Protein AF-A0A956Q9J1-F1 (afdb_monomer_lite)

Radius of gyration: 20.7 Å; chains: 1; bounding box: 51×60×58 Å

Sequence (269 aa):
MQIHNHASVCPYGHKAPTQADDKPFDIEEIPCPVLKTGVREGRLQVDEYGNCKGLNDFLKDDIGAKYMLRKVAVLGANRTSADGVWDAITSDSFNLRALKGSNLDHNADSQILRNGFSQERLDKALSFSSDGERLTLKDLRKYQESLLEEEPGQRGEVFGSAEFSLVVEVFGRTDAEGNRFIMNKDFVRLFKDNRFPEDWNPRPGHLGFYQLGSAVAEFFADGSSDQDPGVTAALSTQEAKKGAAACPFMQGQTVDPAEAARHHADKLQ

Secondary structure (DSSP, 8-state):
----------SS-S---TTS-SSPP-GGG---HHHHHHHHTTSSEE-TT-EEE-HHHIIIIIS-B-HHHHHHHHHHHTT--GGGHHHHHH-SEEEGGGGTTSTT--TTS--SSBTB--HHHHHHHHHT-SSSSEEEHHHHHHHHHHHHHHS--HHHHHHHHHHHHHHHHHH-EE-TT--EEEEHHHHHIIIII----TT----TT-B-HHHHHHHHHHHHHTTTTS--THHHHHHHTTSS--S----GGGTT----HHHHHHHHHTT--

pLDDT: mean 76.96, std 23.5, range [25.97, 98.69]

Structure (mmCIF, N/CA/C/O backbone):
data_AF-A0A956Q9J1-F1
#
_entry.id   AF-A0A956Q9J1-F1
#
loop_
_atom_site.group_PDB
_atom_site.id
_atom_site.type_symbol
_atom_site.label_atom_id
_atom_site.label_alt_id
_atom_site.label_comp_id
_atom_site.label_asym_id
_atom_site.label_entity_id
_atom_site.label_seq_id
_atom_site.pdbx_PDB_ins_code
_atom_site.Cartn_x
_atom_site.Cartn_y
_atom_site.Cartn_z
_atom_site.occupancy
_atom_site.B_iso_or_equiv
_atom_site.auth_seq_id
_atom_site.auth_comp_id
_atom_site.auth_asym_id
_atom_site.auth_atom_id
_atom_site.pdbx_PDB_model_num
ATOM 1 N N . MET A 1 1 ? 29.608 -24.359 -29.795 1.00 39.16 1 MET A N 1
ATOM 2 C CA . MET A 1 1 ? 28.263 -23.807 -30.050 1.00 39.16 1 MET A CA 1
ATOM 3 C C . MET A 1 1 ? 28.104 -22.612 -29.121 1.00 39.16 1 MET A C 1
ATOM 5 O O . MET A 1 1 ? 27.890 -22.803 -27.934 1.00 39.16 1 MET A O 1
ATOM 9 N N . GLN A 1 2 ? 28.405 -21.409 -29.615 1.00 29.80 2 GLN A N 1
ATOM 10 C CA . GLN A 1 2 ? 28.293 -20.164 -28.847 1.00 29.80 2 GLN A CA 1
ATOM 11 C C . GLN A 1 2 ? 26.829 -19.726 -28.857 1.00 29.80 2 GLN A C 1
ATOM 13 O O . GLN A 1 2 ? 26.242 -19.567 -29.924 1.00 29.80 2 GLN A O 1
ATOM 18 N N . ILE A 1 3 ? 26.241 -19.577 -27.674 1.00 32.97 3 ILE A N 1
ATOM 19 C CA . ILE A 1 3 ? 24.901 -19.019 -27.509 1.00 32.97 3 ILE A CA 1
ATOM 20 C C . ILE A 1 3 ? 25.089 -17.504 -27.450 1.00 32.97 3 ILE A C 1
ATOM 22 O O . ILE A 1 3 ? 25.638 -16.977 -26.484 1.00 32.97 3 ILE A O 1
ATOM 26 N N . HIS A 1 4 ? 24.715 -16.808 -28.520 1.00 26.86 4 HIS A N 1
ATOM 27 C CA . HIS A 1 4 ? 24.680 -15.352 -28.528 1.00 26.86 4 HIS A CA 1
ATOM 28 C C . HIS A 1 4 ? 23.488 -14.885 -27.685 1.00 26.86 4 HIS A C 1
ATOM 30 O O . HIS A 1 4 ? 22.337 -15.057 -28.083 1.00 26.86 4 HIS A O 1
ATOM 36 N N . ASN A 1 5 ? 23.770 -14.295 -26.521 1.00 32.41 5 ASN A N 1
ATOM 37 C CA . ASN A 1 5 ? 22.791 -13.532 -25.753 1.00 32.41 5 ASN A CA 1
ATOM 38 C C . ASN A 1 5 ? 22.403 -12.287 -26.559 1.00 32.41 5 ASN A C 1
ATOM 40 O O . ASN A 1 5 ? 23.136 -11.299 -26.595 1.00 32.41 5 ASN A O 1
ATOM 44 N N . HIS A 1 6 ? 21.245 -12.333 -27.211 1.00 32.12 6 HIS A N 1
ATOM 45 C CA . HIS A 1 6 ? 20.578 -11.127 -27.677 1.00 32.12 6 HIS A CA 1
ATOM 46 C C . HIS A 1 6 ? 19.981 -10.422 -26.459 1.00 32.12 6 HIS A C 1
ATOM 48 O O . HIS A 1 6 ? 18.887 -10.756 -26.009 1.00 32.12 6 HIS A O 1
ATOM 54 N N . ALA A 1 7 ? 20.713 -9.447 -25.917 1.00 33.81 7 ALA A N 1
ATOM 55 C CA . ALA A 1 7 ? 20.138 -8.458 -25.021 1.00 33.81 7 ALA A CA 1
ATOM 56 C C . ALA A 1 7 ? 18.998 -7.752 -25.774 1.00 33.81 7 ALA A C 1
ATOM 58 O O . ALA A 1 7 ? 19.227 -7.035 -26.751 1.00 33.81 7 ALA A O 1
ATOM 59 N N . SER A 1 8 ? 17.760 -8.016 -25.363 1.00 33.50 8 SER A N 1
ATOM 60 C CA . SER A 1 8 ? 16.577 -7.325 -25.864 1.00 33.50 8 SER A CA 1
ATOM 61 C C . SER A 1 8 ? 16.619 -5.888 -25.354 1.00 33.50 8 SER A C 1
ATOM 63 O O . SER A 1 8 ? 16.193 -5.606 -24.238 1.00 33.50 8 SER A O 1
ATOM 65 N N . VAL A 1 9 ? 17.147 -4.978 -26.167 1.00 35.91 9 VAL A N 1
ATOM 66 C CA . VAL A 1 9 ? 17.112 -3.537 -25.904 1.00 35.91 9 VAL A CA 1
ATOM 67 C C . VAL A 1 9 ? 15.645 -3.097 -25.853 1.00 35.91 9 VAL A C 1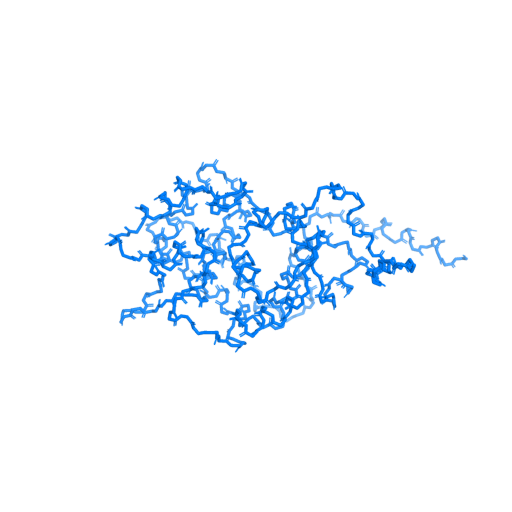
ATOM 69 O O . VAL A 1 9 ? 14.892 -3.339 -26.796 1.00 35.91 9 VAL A O 1
ATOM 72 N N . CYS A 1 10 ? 15.226 -2.487 -24.742 1.00 37.47 10 CYS A N 1
ATOM 73 C CA . CYS A 1 10 ? 13.906 -1.870 -24.627 1.00 37.47 10 CYS A CA 1
ATOM 74 C C . CYS A 1 10 ? 13.778 -0.784 -25.721 1.00 37.47 10 CYS A C 1
ATOM 76 O O . CYS A 1 10 ? 14.643 0.091 -25.787 1.00 37.47 10 CYS A O 1
ATOM 78 N N . PRO A 1 11 ? 12.769 -0.831 -26.611 1.00 33.91 11 PRO A N 1
ATOM 79 C CA . PRO A 1 11 ? 12.770 -0.057 -27.857 1.00 33.91 11 PRO A CA 1
ATOM 80 C C . PRO A 1 11 ? 12.412 1.431 -27.700 1.00 33.91 11 PRO A C 1
ATOM 82 O O . PRO A 1 11 ? 12.249 2.119 -28.705 1.00 33.91 11 PRO A O 1
ATOM 85 N N . TYR A 1 12 ? 12.312 1.956 -26.477 1.00 42.22 12 TYR A N 1
ATOM 86 C CA . TYR A 1 12 ? 11.884 3.334 -26.232 1.00 42.22 12 TYR A CA 1
ATOM 87 C C . TYR A 1 12 ? 13.000 4.141 -25.569 1.00 42.22 12 TYR A C 1
ATOM 89 O O . TYR A 1 12 ? 13.449 3.836 -24.468 1.00 42.22 12 TYR A O 1
ATOM 97 N N . GLY A 1 13 ? 13.469 5.157 -26.298 1.00 36.31 13 GLY A N 1
ATOM 98 C CA . GLY A 1 13 ? 14.700 5.927 -26.094 1.00 36.31 13 GLY A CA 1
ATOM 99 C C . GLY A 1 13 ? 14.764 6.839 -24.869 1.00 36.31 13 GLY A C 1
ATOM 100 O O . GLY A 1 13 ? 15.545 7.791 -24.868 1.00 36.31 13 GLY A O 1
ATOM 101 N N . HIS A 1 14 ? 14.032 6.543 -23.801 1.00 38.25 14 HIS A N 1
ATOM 102 C CA . HIS A 1 14 ? 14.480 6.979 -22.490 1.00 38.25 14 HIS A CA 1
ATOM 103 C C . HIS A 1 14 ? 15.558 6.000 -22.061 1.00 38.25 14 HIS A C 1
ATOM 105 O O . HIS A 1 14 ? 15.293 4.816 -21.869 1.00 38.25 14 HIS A O 1
ATOM 111 N N . LYS A 1 15 ? 16.798 6.486 -21.944 1.00 36.22 15 LYS A N 1
ATOM 112 C CA . LYS A 1 15 ? 17.829 5.772 -21.195 1.00 36.22 15 LYS A CA 1
ATOM 113 C C . LYS A 1 15 ? 17.182 5.337 -19.878 1.00 36.22 15 LYS A C 1
ATOM 115 O O . LYS A 1 15 ? 16.932 6.192 -19.028 1.00 36.22 15 LYS A O 1
ATOM 120 N N . ALA A 1 16 ? 16.898 4.034 -19.733 1.00 42.41 16 ALA A N 1
ATOM 121 C CA . ALA A 1 16 ? 16.728 3.417 -18.424 1.00 42.41 16 ALA A CA 1
ATOM 122 C C . ALA A 1 16 ? 17.833 4.017 -17.554 1.00 42.41 16 ALA A C 1
ATOM 124 O O . ALA A 1 16 ? 18.949 4.112 -18.086 1.00 42.41 16 ALA A O 1
ATOM 125 N N . PRO A 1 17 ? 17.522 4.530 -16.346 1.00 43.97 17 PRO A N 1
ATOM 126 C CA . PRO A 1 17 ? 18.450 5.327 -15.551 1.00 43.97 17 PRO A CA 1
ATOM 127 C C . PRO A 1 17 ? 19.842 4.731 -15.695 1.00 43.97 17 PRO A C 1
ATOM 129 O O . PRO A 1 17 ? 20.071 3.576 -15.335 1.00 43.97 17 PRO A O 1
ATOM 132 N N . THR A 1 18 ? 20.704 5.458 -16.413 1.00 42.41 18 THR A N 1
ATOM 133 C CA . THR A 1 18 ? 22.011 4.947 -16.808 1.00 42.41 18 THR A CA 1
ATOM 134 C C . THR A 1 18 ? 22.740 4.615 -15.525 1.00 42.41 18 THR A C 1
ATOM 136 O O . THR A 1 18 ? 23.020 5.530 -14.757 1.00 42.41 18 THR A O 1
ATOM 139 N N . GLN A 1 19 ? 22.993 3.321 -15.324 1.00 42.22 19 GLN A N 1
ATOM 140 C CA . GLN A 1 19 ? 23.599 2.735 -14.129 1.00 42.22 19 GLN A CA 1
ATOM 141 C C . GLN A 1 19 ? 22.738 2.830 -12.860 1.00 42.22 19 GLN A C 1
ATOM 143 O O . GLN A 1 19 ? 23.161 3.376 -11.847 1.00 42.22 19 GLN A O 1
ATOM 148 N N . ALA A 1 20 ? 21.549 2.223 -12.866 1.00 48.09 20 ALA A N 1
ATOM 149 C CA . ALA A 1 20 ? 21.135 1.533 -11.645 1.00 48.09 20 ALA A CA 1
ATOM 150 C C . ALA A 1 20 ? 22.158 0.409 -11.433 1.00 48.09 20 ALA A C 1
ATOM 152 O O . ALA A 1 20 ? 22.282 -0.414 -12.334 1.00 48.09 20 ALA A O 1
ATOM 153 N N . ASP A 1 21 ? 22.928 0.471 -10.341 1.00 54.44 21 ASP A N 1
ATOM 154 C CA . ASP A 1 21 ? 23.972 -0.466 -9.903 1.00 54.44 21 ASP A CA 1
ATOM 155 C C . ASP A 1 21 ? 24.001 -1.797 -10.675 1.00 54.44 21 ASP A C 1
ATOM 157 O O . ASP A 1 21 ? 22.979 -2.482 -10.734 1.00 54.44 21 ASP A O 1
ATOM 161 N N . ASP A 1 22 ? 25.174 -2.236 -11.158 1.00 64.19 22 ASP A N 1
ATOM 162 C CA . ASP A 1 22 ? 25.400 -3.566 -11.779 1.00 64.19 22 ASP A CA 1
ATOM 163 C C . ASP A 1 22 ? 24.948 -4.757 -10.890 1.00 64.19 22 ASP A C 1
ATOM 165 O O . ASP A 1 22 ? 25.065 -5.926 -11.260 1.00 64.19 22 ASP A O 1
ATOM 169 N N . LYS A 1 23 ? 24.437 -4.473 -9.689 1.00 79.69 23 LYS A N 1
ATOM 170 C CA . LYS A 1 23 ? 23.752 -5.399 -8.805 1.00 79.69 23 LYS A CA 1
ATOM 171 C C . LYS A 1 23 ? 22.405 -5.836 -9.420 1.00 79.69 23 LYS A C 1
ATOM 173 O O . LYS A 1 23 ? 21.566 -4.981 -9.727 1.00 79.69 23 LYS A O 1
ATOM 178 N N . PRO A 1 24 ? 22.133 -7.151 -9.484 1.00 85.94 24 PRO A N 1
ATOM 179 C CA . PRO A 1 24 ? 20.812 -7.678 -9.811 1.00 85.94 24 PRO A CA 1
ATOM 180 C C . PRO A 1 24 ? 19.703 -7.066 -8.946 1.00 85.94 24 PRO A C 1
ATOM 182 O O . PRO A 1 24 ? 19.918 -6.747 -7.773 1.00 85.94 24 PRO A O 1
ATOM 185 N N . PHE A 1 25 ? 18.520 -6.897 -9.532 1.00 88.69 25 PHE A N 1
ATOM 186 C CA . PHE A 1 25 ? 17.318 -6.456 -8.835 1.00 88.69 25 PHE A CA 1
ATOM 187 C C . PHE A 1 25 ? 16.989 -7.389 -7.673 1.00 88.69 25 PHE A C 1
ATOM 189 O O . PHE A 1 25 ? 16.895 -8.605 -7.841 1.00 88.69 25 PHE A O 1
ATOM 196 N N . ASP A 1 26 ? 16.800 -6.798 -6.499 1.00 90.94 26 ASP A N 1
ATOM 197 C CA . ASP A 1 26 ? 16.326 -7.499 -5.320 1.00 90.94 26 ASP A CA 1
ATOM 198 C C . ASP A 1 26 ? 14.867 -7.109 -5.092 1.00 90.94 26 ASP A C 1
ATOM 200 O O . ASP A 1 26 ? 14.542 -5.933 -4.931 1.00 90.94 26 ASP A O 1
ATOM 204 N N . ILE A 1 27 ? 13.979 -8.103 -5.076 1.00 91.25 27 ILE A N 1
ATOM 205 C CA . ILE A 1 27 ? 12.553 -7.889 -4.830 1.00 91.25 27 ILE A CA 1
ATOM 206 C C . ILE A 1 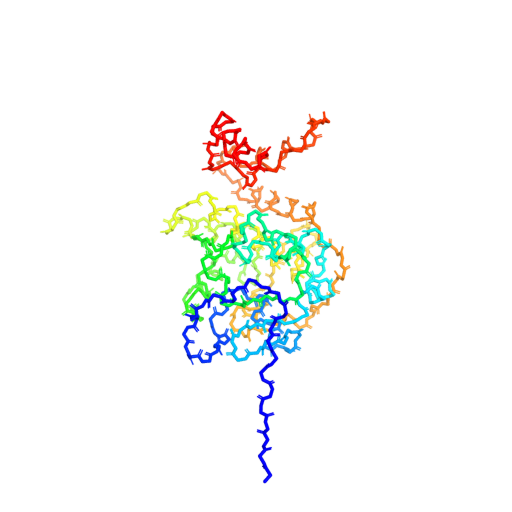27 ? 12.312 -7.176 -3.497 1.00 91.25 27 ILE A C 1
ATOM 208 O O . ILE A 1 27 ? 11.317 -6.463 -3.356 1.00 91.25 27 ILE A O 1
ATOM 212 N N . GLU A 1 28 ? 13.230 -7.311 -2.533 1.00 92.12 28 GLU A N 1
ATOM 213 C CA . GLU A 1 28 ? 13.123 -6.632 -1.251 1.00 92.12 28 GLU A CA 1
ATOM 214 C C . GLU A 1 28 ? 13.177 -5.105 -1.357 1.00 92.12 28 GLU A C 1
ATOM 216 O O . GLU A 1 28 ? 12.633 -4.433 -0.479 1.00 92.12 28 GLU A O 1
ATOM 221 N N . GLU A 1 29 ? 13.704 -4.572 -2.465 1.00 89.25 29 GLU A N 1
ATOM 222 C CA . GLU A 1 29 ? 13.772 -3.141 -2.780 1.00 89.25 29 GLU A CA 1
ATOM 223 C C . GLU A 1 29 ? 12.404 -2.534 -3.156 1.00 89.25 29 GLU A C 1
ATOM 225 O O . GLU A 1 29 ? 12.303 -1.312 -3.243 1.00 89.25 29 GLU A O 1
ATOM 230 N N . ILE A 1 30 ? 11.345 -3.333 -3.373 1.00 92.00 30 ILE A N 1
ATOM 231 C CA . ILE A 1 30 ? 10.004 -2.824 -3.719 1.00 92.00 30 ILE A CA 1
ATOM 232 C C . ILE A 1 30 ? 9.296 -2.276 -2.462 1.00 92.00 30 ILE A C 1
ATOM 234 O O . ILE A 1 30 ? 8.914 -3.074 -1.599 1.00 92.00 30 ILE A O 1
ATOM 238 N N . PRO A 1 31 ? 9.023 -0.956 -2.367 1.00 92.44 31 PRO A N 1
ATOM 239 C CA . PRO A 1 31 ? 8.377 -0.371 -1.189 1.00 92.44 31 PRO A CA 1
ATOM 240 C C . PRO A 1 31 ? 6.851 -0.561 -1.181 1.00 92.44 31 PRO A C 1
ATOM 242 O O . PRO A 1 31 ? 6.227 -0.547 -0.125 1.00 92.44 31 PRO A O 1
ATOM 245 N N . CYS A 1 32 ? 6.232 -0.766 -2.350 1.00 94.31 32 CYS A N 1
ATOM 246 C CA . CYS A 1 32 ? 4.788 -0.953 -2.469 1.00 94.31 32 CYS A CA 1
ATOM 247 C C . CYS A 1 32 ? 4.398 -2.419 -2.181 1.00 94.31 32 CYS A C 1
ATOM 249 O O . CYS A 1 32 ? 4.766 -3.302 -2.967 1.00 94.31 32 CYS A O 1
ATOM 251 N N . PRO A 1 33 ? 3.602 -2.709 -1.131 1.00 96.56 33 PRO A N 1
ATOM 252 C CA . PRO A 1 33 ? 3.243 -4.083 -0.762 1.00 96.56 33 PRO A CA 1
ATOM 253 C C . PRO A 1 33 ? 2.442 -4.795 -1.860 1.00 96.56 33 PRO A C 1
ATOM 255 O O . PRO A 1 33 ? 2.616 -5.994 -2.073 1.00 96.56 33 PRO A O 1
ATOM 258 N N . VAL A 1 34 ? 1.608 -4.062 -2.605 1.00 95.69 34 VAL A N 1
ATOM 259 C CA . VAL A 1 34 ? 0.783 -4.615 -3.692 1.00 95.69 34 VAL A CA 1
ATOM 260 C C . VAL A 1 34 ? 1.646 -5.064 -4.867 1.00 95.69 34 VAL A C 1
ATOM 262 O O . VAL A 1 34 ? 1.480 -6.176 -5.363 1.00 95.69 34 VAL A O 1
ATOM 265 N N . LEU A 1 35 ? 2.600 -4.229 -5.290 1.00 94.75 35 LEU A N 1
ATOM 266 C CA . LEU A 1 35 ? 3.522 -4.584 -6.369 1.00 94.75 35 LEU A CA 1
ATOM 267 C C . LEU A 1 35 ? 4.461 -5.713 -5.935 1.00 94.75 35 LEU A C 1
ATOM 269 O O . LEU A 1 35 ? 4.633 -6.667 -6.688 1.00 94.75 35 LEU A O 1
ATOM 273 N N . LYS A 1 36 ? 4.999 -5.667 -4.705 1.00 95.88 36 LYS A N 1
ATOM 274 C CA . LYS A 1 36 ? 5.839 -6.747 -4.159 1.00 95.88 36 LYS A CA 1
ATOM 275 C C . LYS A 1 36 ? 5.084 -8.081 -4.140 1.00 95.88 36 LYS A C 1
ATOM 277 O O . LYS A 1 36 ? 5.626 -9.094 -4.577 1.00 95.88 36 LYS A O 1
ATOM 282 N N . THR A 1 37 ? 3.820 -8.068 -3.716 1.00 97.00 37 THR A N 1
ATOM 283 C CA . THR A 1 37 ? 2.933 -9.242 -3.734 1.00 97.00 37 THR A CA 1
ATOM 284 C C . THR A 1 37 ? 2.675 -9.741 -5.157 1.00 97.00 37 THR A C 1
ATOM 286 O O . THR A 1 37 ? 2.822 -10.931 -5.424 1.00 97.00 37 THR A O 1
ATOM 289 N N . GLY A 1 38 ? 2.369 -8.841 -6.099 1.00 95.62 38 GLY A N 1
ATOM 290 C CA . GLY A 1 38 ? 2.171 -9.197 -7.506 1.00 95.62 38 GLY A CA 1
ATOM 291 C C . GLY A 1 38 ? 3.388 -9.894 -8.119 1.00 95.62 38 GLY A C 1
ATOM 292 O O . GLY A 1 38 ? 3.227 -10.872 -8.847 1.00 95.62 38 GLY A O 1
ATOM 293 N N . VAL A 1 39 ? 4.603 -9.452 -7.780 1.00 95.19 39 VAL A N 1
ATOM 294 C CA . VAL A 1 39 ? 5.845 -10.112 -8.216 1.00 95.19 39 VAL A CA 1
ATOM 295 C C . VAL A 1 39 ? 6.027 -11.467 -7.526 1.00 95.19 39 VAL A C 1
ATOM 297 O O . VAL A 1 39 ? 6.267 -12.463 -8.207 1.00 95.19 39 VAL A O 1
ATOM 300 N N . ARG A 1 40 ? 5.874 -11.547 -6.194 1.00 95.75 40 ARG A N 1
ATOM 301 C CA . ARG A 1 40 ? 6.046 -12.807 -5.441 1.00 95.75 40 ARG A CA 1
ATOM 302 C C . ARG A 1 40 ? 5.063 -13.900 -5.843 1.00 95.75 40 ARG A C 1
ATOM 304 O O . ARG A 1 40 ? 5.427 -15.072 -5.836 1.00 95.75 40 ARG A O 1
ATOM 311 N N . GLU A 1 41 ? 3.840 -13.529 -6.200 1.00 95.06 41 GLU A N 1
ATOM 312 C CA . GLU A 1 41 ? 2.822 -14.466 -6.677 1.00 95.06 41 GLU A CA 1
ATOM 313 C C . GLU A 1 41 ? 2.880 -14.719 -8.192 1.00 95.06 41 GLU A C 1
ATOM 315 O O . GLU A 1 41 ? 2.023 -15.415 -8.733 1.00 95.06 41 GLU A O 1
ATOM 320 N N . GLY A 1 42 ? 3.876 -14.172 -8.899 1.00 93.62 42 GLY A N 1
ATOM 321 C CA . GLY A 1 42 ? 4.070 -14.404 -10.333 1.00 93.62 42 GLY A CA 1
ATOM 322 C C . GLY A 1 42 ? 3.034 -13.731 -11.239 1.00 93.62 42 GLY A C 1
ATOM 323 O O . GLY A 1 42 ? 2.951 -14.071 -12.418 1.00 93.62 42 GLY A O 1
ATOM 324 N N . ARG A 1 43 ? 2.257 -12.773 -10.715 1.00 92.88 43 ARG A N 1
ATOM 325 C CA . ARG A 1 43 ? 1.314 -11.954 -11.501 1.00 92.88 43 ARG A CA 1
ATOM 326 C C . ARG A 1 43 ? 2.019 -10.835 -12.265 1.00 92.88 43 ARG A C 1
ATOM 328 O O . ARG A 1 43 ? 1.546 -10.405 -13.310 1.00 92.88 43 ARG A O 1
ATOM 335 N N . LEU A 1 44 ? 3.163 -10.388 -11.753 1.00 92.69 44 LEU A N 1
ATOM 336 C CA . LEU A 1 44 ? 4.053 -9.425 -12.391 1.00 92.69 44 LEU A CA 1
ATOM 337 C C . LEU A 1 44 ? 5.385 -10.098 -12.723 1.00 92.69 44 LEU A C 1
ATOM 339 O O . LEU A 1 44 ? 6.036 -10.670 -11.850 1.00 92.69 44 LEU A O 1
ATOM 343 N N . GLN A 1 45 ? 5.804 -10.005 -13.984 1.00 90.81 45 GLN A N 1
ATOM 344 C CA . GLN A 1 45 ? 7.093 -10.526 -14.434 1.00 90.81 45 GLN A CA 1
ATOM 345 C C . GLN A 1 45 ? 8.133 -9.416 -14.418 1.00 90.81 45 GLN A C 1
ATOM 347 O O . GLN A 1 45 ? 7.920 -8.370 -15.033 1.00 90.81 45 GLN A O 1
ATOM 352 N N . VAL A 1 46 ? 9.257 -9.666 -13.751 1.00 91.44 46 VAL A N 1
ATOM 353 C CA . VAL A 1 46 ? 10.341 -8.698 -13.569 1.00 91.44 46 VAL A CA 1
ATOM 354 C C . VAL A 1 46 ? 11.647 -9.306 -14.060 1.00 91.44 46 VAL A C 1
ATOM 356 O O . VAL A 1 46 ? 11.933 -10.466 -13.767 1.00 91.44 46 VAL A O 1
ATOM 359 N N . ASP A 1 47 ? 12.418 -8.541 -14.828 1.00 90.19 47 ASP A N 1
ATOM 360 C CA . ASP A 1 47 ? 13.757 -8.951 -15.255 1.00 90.19 47 ASP A CA 1
ATOM 361 C C . ASP A 1 47 ? 14.832 -8.676 -14.185 1.00 90.19 47 ASP A C 1
ATOM 363 O O . ASP A 1 47 ? 14.572 -8.103 -13.126 1.00 90.19 47 ASP A O 1
ATOM 367 N N . GLU A 1 48 ? 16.073 -9.078 -14.462 1.00 89.94 48 GLU A N 1
ATOM 368 C CA . GLU A 1 48 ? 17.211 -8.904 -13.547 1.00 89.94 48 GLU A CA 1
ATOM 369 C C . GLU A 1 48 ? 17.565 -7.436 -13.246 1.00 89.94 48 GLU A C 1
ATOM 371 O O . GLU A 1 48 ? 18.317 -7.169 -12.311 1.00 89.94 48 GLU A O 1
ATOM 376 N N . TYR A 1 49 ? 17.007 -6.482 -13.996 1.00 87.06 49 TYR A N 1
ATOM 377 C CA . TYR A 1 49 ? 17.221 -5.045 -13.825 1.00 87.06 49 TYR A CA 1
ATOM 378 C C . TYR A 1 49 ? 16.029 -4.344 -13.159 1.00 87.06 49 TYR A C 1
ATOM 380 O O . TYR A 1 49 ? 16.053 -3.124 -12.972 1.00 87.06 49 TYR A O 1
ATOM 388 N N . GLY A 1 50 ? 14.983 -5.092 -12.795 1.00 86.88 50 GLY A N 1
ATOM 389 C CA . GLY A 1 50 ? 13.789 -4.560 -12.148 1.00 86.88 50 GLY A CA 1
ATOM 390 C C . GLY A 1 50 ? 12.725 -4.058 -13.123 1.00 86.88 50 GLY A C 1
ATOM 391 O O . GLY A 1 50 ? 11.748 -3.454 -12.677 1.00 86.88 50 GLY A O 1
ATOM 392 N N . ASN A 1 51 ? 12.872 -4.276 -14.435 1.00 87.31 51 ASN A N 1
ATOM 393 C CA . ASN A 1 51 ? 11.840 -3.896 -15.396 1.00 87.31 51 ASN A CA 1
ATOM 394 C C . ASN A 1 51 ? 10.688 -4.894 -15.328 1.00 87.31 51 ASN A C 1
ATOM 396 O O . ASN A 1 51 ? 10.837 -6.077 -15.631 1.00 87.31 51 ASN A O 1
ATOM 400 N N . CYS A 1 52 ? 9.523 -4.390 -14.949 1.00 87.31 52 CYS A N 1
ATOM 401 C CA . CYS A 1 52 ? 8.285 -5.134 -14.869 1.00 87.31 52 CYS A CA 1
ATOM 402 C C . CYS A 1 52 ? 7.512 -5.031 -16.187 1.00 87.31 52 CYS A C 1
ATOM 404 O O . CYS A 1 52 ? 7.352 -3.926 -16.705 1.00 87.31 52 CYS A O 1
ATOM 406 N N . LYS A 1 53 ? 6.981 -6.148 -16.695 1.00 85.44 53 LYS A N 1
ATOM 407 C CA . LYS A 1 53 ? 6.013 -6.197 -17.811 1.00 85.44 53 LYS A CA 1
ATOM 408 C C . LYS A 1 53 ? 4.623 -6.587 -17.307 1.00 85.44 53 LYS A C 1
ATOM 410 O O . LYS A 1 53 ? 4.511 -7.212 -16.254 1.00 85.44 53 LYS A O 1
ATOM 415 N N . GLY A 1 54 ? 3.574 -6.231 -18.053 1.00 83.69 54 GLY A N 1
ATOM 416 C CA . GLY A 1 54 ? 2.191 -6.599 -17.721 1.00 83.69 54 GLY A CA 1
ATOM 417 C C . GLY A 1 54 ? 1.583 -5.794 -16.568 1.00 83.69 54 GLY A C 1
ATOM 418 O O . GLY A 1 54 ? 0.558 -6.184 -16.013 1.00 83.69 54 GLY A O 1
ATOM 419 N N . LEU A 1 55 ? 2.182 -4.653 -16.202 1.00 85.88 55 LEU A N 1
ATOM 420 C CA . LEU A 1 55 ? 1.685 -3.808 -15.112 1.00 85.88 55 LEU A CA 1
ATOM 421 C C . LEU A 1 55 ? 0.271 -3.281 -15.398 1.00 85.88 55 LEU A C 1
ATOM 423 O O . LEU A 1 55 ? -0.559 -3.226 -14.493 1.00 85.88 55 LEU A O 1
ATOM 427 N N . ASN A 1 56 ? -0.023 -2.892 -16.644 1.00 85.00 56 ASN A N 1
ATOM 428 C CA . ASN A 1 56 ? -1.350 -2.384 -16.997 1.00 85.00 56 ASN A CA 1
ATOM 429 C C . ASN A 1 56 ? -2.444 -3.440 -16.823 1.00 85.00 56 ASN A C 1
ATOM 431 O O . ASN A 1 56 ? -3.563 -3.074 -16.442 1.00 85.00 56 ASN A O 1
ATOM 435 N N . ASP A 1 57 ? -2.129 -4.698 -17.129 1.00 89.62 57 ASP A N 1
ATOM 436 C CA . ASP A 1 57 ? -3.049 -5.825 -17.008 1.00 89.62 57 ASP A CA 1
ATOM 437 C C . ASP A 1 57 ? -3.207 -6.215 -15.544 1.00 89.62 57 ASP A C 1
ATOM 439 O O . ASP A 1 57 ? -4.333 -6.236 -15.063 1.00 89.62 57 ASP A O 1
ATOM 443 N N . PHE A 1 58 ? -2.114 -6.332 -14.787 1.00 92.25 58 PHE A N 1
ATOM 444 C CA . PHE A 1 58 ? -2.171 -6.553 -13.340 1.00 92.25 58 PHE A CA 1
ATOM 445 C C . PHE A 1 58 ? -3.006 -5.488 -12.616 1.00 92.25 58 PHE A C 1
ATOM 447 O O . PHE A 1 58 ? -3.942 -5.789 -11.876 1.00 92.25 58 PHE A O 1
ATOM 454 N N . LEU A 1 59 ? -2.737 -4.202 -12.866 1.00 91.62 59 LEU A N 1
ATOM 455 C CA . LEU A 1 59 ? -3.507 -3.134 -12.231 1.00 91.62 59 LEU A CA 1
ATOM 456 C C . LEU A 1 59 ? -4.989 -3.184 -12.628 1.00 91.62 59 LEU A C 1
ATOM 458 O O . LEU A 1 59 ? -5.839 -2.803 -11.832 1.00 91.62 59 LEU A O 1
ATOM 462 N N . LYS A 1 60 ? -5.320 -3.626 -13.844 1.00 92.31 60 LYS A N 1
ATOM 463 C CA . LYS A 1 60 ? -6.701 -3.682 -14.343 1.00 92.31 60 LYS A CA 1
ATOM 464 C C . LYS A 1 60 ? -7.457 -4.897 -13.834 1.00 92.31 60 LYS A C 1
ATOM 466 O O . LYS A 1 60 ? -8.581 -4.740 -13.360 1.00 92.31 60 LYS A O 1
ATOM 471 N N . ASP A 1 61 ? -6.870 -6.070 -14.005 1.00 93.94 61 ASP A N 1
ATOM 472 C CA . ASP A 1 61 ? -7.530 -7.356 -13.854 1.00 93.94 61 ASP A CA 1
ATOM 473 C C . ASP A 1 61 ? -7.420 -7.858 -12.416 1.00 93.94 61 ASP A C 1
ATOM 475 O O . ASP A 1 61 ? -8.403 -8.381 -11.903 1.00 93.94 61 ASP A O 1
ATOM 479 N N . ASP A 1 62 ? -6.302 -7.599 -11.729 1.00 93.19 62 ASP A N 1
ATOM 480 C CA . ASP A 1 62 ? -6.112 -7.979 -10.328 1.00 93.19 62 ASP A CA 1
ATOM 481 C C . ASP A 1 62 ? -6.578 -6.871 -9.377 1.00 93.19 62 ASP A C 1
ATOM 483 O O . ASP A 1 62 ? -7.453 -7.074 -8.536 1.00 93.19 62 ASP A O 1
ATOM 487 N N . ILE A 1 63 ? -6.038 -5.660 -9.540 1.00 94.31 63 ILE A N 1
ATOM 488 C CA . ILE A 1 63 ? -6.305 -4.544 -8.614 1.00 94.31 63 ILE A CA 1
ATOM 489 C C . ILE A 1 63 ? -7.617 -3.819 -8.942 1.00 94.31 63 ILE A C 1
ATOM 491 O O . ILE A 1 63 ? -8.213 -3.172 -8.083 1.00 94.31 63 ILE A O 1
ATOM 495 N N . GLY A 1 64 ? -8.115 -3.940 -10.173 1.00 93.56 64 GLY A N 1
ATOM 496 C CA . GLY A 1 64 ? -9.372 -3.321 -10.584 1.00 93.56 64 GLY A CA 1
ATOM 497 C C . GLY A 1 64 ? -9.275 -1.853 -11.000 1.00 93.56 64 GLY A C 1
ATOM 498 O O . GLY A 1 64 ? -10.306 -1.195 -11.143 1.00 93.56 64 GLY A O 1
ATOM 499 N N . ALA A 1 65 ? -8.073 -1.323 -11.210 1.00 92.00 65 ALA A N 1
ATOM 500 C CA . ALA A 1 65 ? -7.833 0.067 -11.571 1.00 92.00 65 ALA A CA 1
ATOM 501 C C . ALA A 1 65 ? -8.327 0.402 -12.991 1.00 92.00 65 ALA A C 1
ATOM 503 O O . ALA A 1 65 ? -7.929 -0.190 -14.001 1.00 92.00 65 ALA A O 1
ATOM 504 N N . LYS A 1 66 ? -9.163 1.439 -13.093 1.00 92.69 66 LYS A N 1
ATOM 505 C CA . LYS A 1 66 ? -9.615 2.010 -14.367 1.00 92.69 66 LYS A CA 1
ATOM 506 C C . LYS A 1 66 ? -8.456 2.663 -15.118 1.00 92.69 66 LYS A C 1
ATOM 508 O O . LYS A 1 66 ? -7.438 3.039 -14.544 1.00 92.69 66 LYS A O 1
ATOM 513 N N . TYR A 1 67 ? -8.635 2.822 -16.432 1.00 86.88 67 TYR A N 1
ATOM 514 C CA . TYR A 1 67 ? -7.611 3.322 -17.360 1.00 86.88 67 TYR A CA 1
ATOM 515 C C . TYR A 1 67 ? -6.846 4.548 -16.841 1.00 86.88 67 TYR A C 1
ATOM 517 O O . TYR A 1 67 ? -5.625 4.505 -16.758 1.00 86.88 67 TYR A O 1
ATOM 525 N N . MET A 1 68 ? -7.548 5.606 -16.431 1.00 84.19 68 MET A N 1
ATOM 526 C CA . MET A 1 68 ? -6.881 6.844 -16.025 1.00 84.19 68 MET A CA 1
ATOM 527 C C . MET A 1 68 ? -6.056 6.704 -14.739 1.00 84.19 68 MET A C 1
ATOM 529 O O . MET A 1 68 ? -4.975 7.282 -14.653 1.00 84.19 68 MET A O 1
ATOM 533 N N . LEU A 1 69 ? -6.520 5.905 -13.772 1.00 83.88 69 LEU A N 1
ATOM 534 C CA . LEU A 1 69 ? -5.773 5.657 -12.538 1.00 83.88 69 LEU A CA 1
ATOM 535 C C . LEU A 1 69 ? -4.482 4.882 -12.831 1.00 83.88 69 LEU A C 1
ATOM 537 O O . LEU A 1 69 ? -3.422 5.232 -12.319 1.00 83.88 69 LEU A O 1
ATOM 541 N N . ARG A 1 70 ? -4.549 3.897 -13.738 1.00 86.19 70 ARG A N 1
ATOM 542 C CA . ARG A 1 70 ? -3.363 3.171 -14.222 1.00 86.19 70 ARG A CA 1
ATOM 543 C C . ARG A 1 70 ? -2.348 4.116 -14.858 1.00 86.19 70 ARG A C 1
ATOM 545 O O . ARG A 1 70 ? -1.165 4.033 -14.552 1.00 86.19 70 ARG A O 1
ATOM 552 N N . LYS A 1 71 ? -2.801 5.052 -15.699 1.00 81.06 71 LYS A N 1
ATOM 553 C CA . LYS A 1 71 ? -1.905 6.016 -16.355 1.00 81.06 71 LYS A CA 1
ATOM 554 C C . LYS A 1 71 ? -1.233 6.965 -15.369 1.00 81.06 71 LYS A C 1
ATOM 556 O O . LYS A 1 71 ? -0.045 7.222 -15.521 1.00 81.06 71 LYS A O 1
ATOM 561 N N . VAL A 1 72 ? -1.949 7.430 -14.345 1.00 79.44 72 VAL A N 1
ATOM 562 C CA . VAL A 1 72 ? -1.347 8.258 -13.287 1.00 79.44 72 VAL A CA 1
ATOM 563 C C . VAL A 1 72 ? -0.323 7.473 -12.472 1.00 79.44 72 VAL A C 1
ATOM 565 O O . VAL A 1 72 ? 0.748 8.009 -12.206 1.00 79.44 72 VAL A O 1
ATOM 568 N N . ALA A 1 73 ? -0.597 6.209 -12.140 1.00 78.69 73 ALA A N 1
ATOM 569 C CA . ALA A 1 73 ? 0.368 5.366 -11.436 1.00 78.69 73 ALA A CA 1
ATOM 570 C C . ALA A 1 73 ? 1.663 5.189 -12.250 1.00 78.69 73 ALA A C 1
ATOM 572 O O . ALA A 1 73 ? 2.752 5.435 -11.738 1.00 78.69 73 ALA A O 1
ATOM 573 N N . VAL A 1 74 ? 1.555 4.854 -13.540 1.00 77.00 74 VAL A N 1
ATOM 574 C CA . VAL A 1 74 ? 2.727 4.694 -14.420 1.00 77.00 74 VAL A CA 1
ATOM 575 C C . VAL A 1 74 ? 3.486 6.017 -14.596 1.00 77.00 74 VAL A C 1
ATOM 577 O O . VAL A 1 74 ? 4.713 6.045 -14.504 1.00 77.00 74 VAL A O 1
ATOM 580 N N . LEU A 1 75 ? 2.774 7.129 -14.802 1.00 75.69 75 LEU A N 1
ATOM 581 C CA . LEU A 1 75 ? 3.385 8.449 -14.970 1.00 75.69 75 LEU A CA 1
ATOM 582 C C . LEU A 1 75 ? 4.103 8.920 -13.697 1.00 75.69 75 LEU A C 1
ATOM 584 O O . LEU A 1 75 ? 5.224 9.426 -13.770 1.00 75.69 75 LEU A O 1
ATOM 588 N N . GLY A 1 76 ? 3.469 8.751 -12.534 1.00 72.19 76 GLY A N 1
ATOM 589 C CA . GLY A 1 76 ? 4.042 9.126 -11.243 1.00 72.19 76 GLY A CA 1
ATOM 590 C C . GLY A 1 76 ? 5.330 8.361 -10.952 1.00 72.19 76 GLY A C 1
ATOM 591 O O . GLY A 1 76 ? 6.289 8.929 -10.426 1.00 72.19 76 GLY A O 1
ATOM 592 N N . ALA A 1 77 ? 5.375 7.100 -11.367 1.00 72.19 77 ALA A N 1
ATOM 593 C CA . ALA A 1 77 ? 6.499 6.220 -11.125 1.00 72.19 77 ALA A CA 1
ATOM 594 C C . ALA A 1 77 ? 7.688 6.465 -12.086 1.00 72.19 77 ALA A C 1
ATOM 596 O O . ALA A 1 77 ? 8.839 6.350 -11.675 1.00 72.19 77 ALA A O 1
ATOM 597 N N . ASN A 1 78 ? 7.440 6.880 -13.335 1.00 67.81 78 ASN A N 1
ATOM 598 C CA . ASN A 1 78 ? 8.478 7.059 -14.364 1.00 67.81 78 ASN A CA 1
ATOM 599 C C . ASN A 1 78 ? 9.244 8.401 -14.330 1.00 67.81 78 ASN A C 1
ATOM 601 O O . ASN A 1 78 ? 10.098 8.617 -15.188 1.00 67.81 78 ASN A O 1
ATOM 605 N N . ARG A 1 79 ? 8.982 9.306 -13.368 1.00 60.88 79 ARG A N 1
ATOM 606 C CA . ARG A 1 79 ? 9.644 10.637 -13.258 1.00 60.88 79 ARG A CA 1
ATOM 607 C C . ARG A 1 79 ? 9.759 11.380 -14.607 1.00 60.88 79 ARG A C 1
ATOM 609 O O . ARG A 1 79 ? 10.776 12.000 -14.910 1.00 60.88 79 ARG A O 1
ATOM 616 N N . THR A 1 80 ? 8.741 11.284 -15.454 1.00 55.75 80 THR A N 1
ATOM 617 C CA . THR A 1 80 ? 8.845 11.751 -16.842 1.00 55.75 80 THR A CA 1
ATOM 618 C C . THR A 1 80 ? 8.876 13.274 -16.958 1.00 55.75 80 THR A C 1
ATOM 620 O O . THR A 1 80 ? 8.060 13.962 -16.345 1.00 55.75 80 THR A O 1
ATOM 623 N N . SER A 1 81 ? 9.788 13.796 -17.787 1.00 51.34 81 SER A N 1
ATOM 624 C CA . SER A 1 81 ? 9.756 15.177 -18.286 1.00 51.34 81 SER A CA 1
ATOM 625 C C . SER A 1 81 ? 8.610 15.368 -19.293 1.00 51.34 81 SER A C 1
ATOM 627 O O . SER A 1 81 ? 8.078 14.392 -19.827 1.00 51.34 81 SER A O 1
ATOM 629 N N . ALA A 1 82 ? 8.231 16.623 -19.569 1.00 51.78 82 ALA A N 1
ATOM 630 C CA . ALA A 1 82 ? 7.103 16.969 -20.447 1.00 51.78 82 ALA A CA 1
ATOM 631 C C . ALA A 1 82 ? 7.172 16.314 -21.845 1.00 51.78 82 ALA A C 1
ATOM 633 O O . ALA A 1 82 ? 6.139 15.922 -22.385 1.00 51.78 82 ALA A O 1
ATOM 634 N N . ASP A 1 83 ? 8.378 16.117 -22.383 1.00 50.44 83 ASP A N 1
ATOM 635 C CA . ASP A 1 83 ? 8.606 15.540 -23.715 1.00 50.44 83 ASP A CA 1
ATOM 636 C C . ASP A 1 83 ? 8.436 14.007 -23.771 1.00 50.44 83 ASP A C 1
ATOM 638 O O . ASP A 1 83 ? 8.324 13.446 -24.856 1.00 50.44 83 ASP A O 1
ATOM 642 N N . GLY A 1 84 ? 8.391 13.322 -22.619 1.00 60.81 84 GLY A N 1
ATOM 643 C CA . GLY A 1 84 ? 8.271 11.857 -22.509 1.00 60.81 84 GLY A CA 1
ATOM 644 C C . GLY A 1 84 ? 6.918 11.363 -21.988 1.00 60.81 84 GLY A C 1
ATOM 645 O O . GLY A 1 84 ? 6.723 10.166 -21.788 1.00 60.81 84 GLY A O 1
ATOM 646 N N . VAL A 1 85 ? 5.964 12.267 -21.735 1.00 65.81 85 VAL A N 1
ATOM 647 C CA . VAL A 1 85 ? 4.678 11.938 -21.087 1.00 65.81 85 VAL A CA 1
ATOM 648 C C . VAL A 1 85 ? 3.882 10.899 -21.879 1.00 65.81 85 VAL A C 1
ATOM 650 O O . VAL A 1 85 ? 3.320 9.980 -21.286 1.00 65.81 85 VAL A O 1
ATOM 653 N N . TRP A 1 86 ? 3.848 11.010 -23.209 1.00 64.50 86 TRP A N 1
ATOM 654 C CA . TRP A 1 86 ? 3.145 10.042 -24.056 1.00 64.50 86 TRP A CA 1
ATOM 655 C C . TRP A 1 86 ? 3.797 8.662 -24.024 1.00 64.50 86 TRP A C 1
ATOM 657 O O . TRP A 1 86 ? 3.085 7.664 -23.900 1.00 64.50 86 TRP A O 1
ATOM 667 N N . ASP A 1 87 ? 5.126 8.599 -24.048 1.00 65.62 87 ASP A N 1
ATOM 668 C CA . ASP A 1 87 ? 5.871 7.342 -23.968 1.00 65.62 87 ASP A CA 1
ATOM 669 C C . ASP A 1 87 ? 5.690 6.683 -22.594 1.00 65.62 87 ASP A C 1
ATOM 671 O O . ASP A 1 87 ? 5.416 5.489 -22.515 1.00 65.62 87 ASP A O 1
ATOM 675 N N . ALA A 1 88 ? 5.709 7.451 -21.499 1.00 67.38 88 ALA A N 1
ATOM 676 C CA . ALA A 1 88 ? 5.410 6.913 -20.171 1.00 67.38 88 ALA A CA 1
ATOM 677 C C . ALA A 1 88 ? 3.962 6.433 -20.038 1.00 67.38 88 ALA A C 1
ATOM 679 O O . ALA A 1 88 ? 3.725 5.360 -19.490 1.00 67.38 88 ALA A O 1
ATOM 680 N N . ILE A 1 89 ? 2.983 7.188 -20.543 1.00 66.25 89 ILE A N 1
ATOM 681 C CA . ILE A 1 89 ? 1.569 6.792 -20.492 1.00 66.25 89 ILE A CA 1
ATOM 682 C C . ILE A 1 89 ? 1.327 5.545 -21.344 1.00 66.25 89 ILE A C 1
ATOM 684 O O . ILE A 1 89 ? 0.494 4.718 -20.981 1.00 66.25 89 ILE A O 1
ATOM 688 N N . THR A 1 90 ? 2.011 5.389 -22.473 1.00 69.19 90 THR A N 1
ATOM 689 C CA . THR A 1 90 ? 1.832 4.233 -23.365 1.00 69.19 90 THR A CA 1
ATOM 690 C C . THR A 1 90 ? 2.725 3.048 -23.013 1.00 69.19 90 THR A C 1
ATOM 692 O O . THR A 1 90 ? 2.434 1.942 -23.466 1.00 69.19 90 THR A O 1
ATOM 695 N N . SER A 1 91 ? 3.736 3.239 -22.160 1.00 69.94 91 SER A N 1
ATOM 696 C CA . SER A 1 91 ? 4.619 2.165 -21.720 1.00 69.94 91 SER A CA 1
ATOM 697 C C . SER A 1 91 ? 3.840 1.065 -21.003 1.00 69.94 91 SER A C 1
ATOM 699 O O . SER A 1 91 ? 3.056 1.304 -20.078 1.00 69.94 91 SER A O 1
ATOM 701 N N . ASP A 1 92 ? 4.102 -0.167 -21.427 1.00 69.38 92 ASP A N 1
ATOM 702 C CA . ASP A 1 92 ? 3.679 -1.377 -20.724 1.00 69.38 92 ASP A CA 1
ATOM 703 C C . ASP A 1 92 ? 4.778 -1.942 -19.811 1.00 69.38 92 ASP A C 1
ATOM 705 O O . ASP A 1 92 ? 4.655 -3.025 -19.236 1.00 69.38 92 ASP A O 1
ATOM 709 N N . SER A 1 93 ? 5.870 -1.187 -19.673 1.00 69.88 93 SER A N 1
ATOM 710 C CA . SER A 1 93 ? 6.981 -1.523 -18.797 1.00 69.88 93 SER A CA 1
ATOM 711 C C . SER A 1 93 ? 7.260 -0.423 -17.782 1.00 69.88 93 SER A C 1
ATOM 713 O O . SER A 1 93 ? 7.180 0.772 -18.080 1.00 69.88 93 SER A O 1
ATOM 715 N N . PHE A 1 94 ? 7.578 -0.841 -16.565 1.00 78.62 94 PHE A N 1
ATOM 716 C CA . PHE A 1 94 ? 7.903 0.047 -15.459 1.00 78.62 94 PHE A CA 1
ATOM 717 C C . PHE A 1 94 ? 9.067 -0.543 -14.667 1.00 78.62 94 PHE A C 1
ATOM 719 O O . PHE A 1 94 ? 9.025 -1.719 -14.312 1.00 78.62 94 PHE A O 1
ATOM 726 N N . ASN A 1 95 ? 10.104 0.247 -14.385 1.00 83.94 95 ASN A N 1
ATOM 727 C CA . ASN A 1 95 ? 11.205 -0.230 -13.557 1.00 83.94 95 ASN A CA 1
ATOM 728 C C . ASN A 1 95 ? 10.861 -0.061 -12.072 1.00 83.94 95 ASN A C 1
ATOM 730 O O . ASN A 1 95 ? 10.733 1.059 -11.590 1.00 83.94 95 ASN A O 1
ATOM 734 N N . LEU A 1 96 ? 10.758 -1.161 -11.330 1.00 86.25 96 LEU A N 1
ATOM 735 C CA . LEU A 1 96 ? 10.360 -1.148 -9.921 1.00 86.25 96 LEU A CA 1
ATOM 736 C C . LEU A 1 96 ? 11.333 -0.373 -9.018 1.00 86.25 96 LEU A C 1
ATOM 738 O O . LEU A 1 96 ? 10.893 0.194 -8.019 1.00 86.25 96 LEU A O 1
ATOM 742 N N . ARG A 1 97 ? 12.619 -0.256 -9.387 1.00 84.44 97 ARG A N 1
ATOM 743 C CA . ARG A 1 97 ? 13.584 0.598 -8.665 1.00 84.44 97 ARG A CA 1
ATOM 744 C C . ARG A 1 97 ? 13.262 2.079 -8.812 1.00 84.44 97 ARG A C 1
ATOM 746 O O . ARG A 1 97 ? 13.581 2.861 -7.921 1.00 84.44 97 ARG A O 1
ATOM 753 N N . ALA A 1 98 ? 12.606 2.468 -9.906 1.00 82.88 98 ALA A N 1
ATOM 754 C CA . ALA A 1 98 ? 12.231 3.855 -10.142 1.00 82.88 98 ALA A CA 1
ATOM 755 C C . ALA A 1 98 ? 11.170 4.354 -9.155 1.00 82.88 98 ALA A C 1
ATOM 757 O O . ALA A 1 98 ? 11.048 5.564 -9.022 1.00 82.88 98 ALA A O 1
ATOM 758 N N . LEU A 1 99 ? 10.461 3.467 -8.428 1.00 83.62 99 LEU A N 1
ATOM 759 C CA . LEU A 1 99 ? 9.530 3.862 -7.360 1.00 83.62 99 LEU A CA 1
ATOM 760 C C . LEU A 1 99 ? 10.230 4.706 -6.299 1.00 83.62 99 LEU A C 1
ATOM 762 O O . LEU A 1 99 ? 9.676 5.723 -5.880 1.00 83.62 99 LEU A O 1
ATOM 766 N N . LYS A 1 100 ? 11.447 4.313 -5.903 1.00 83.69 100 LYS A N 1
ATOM 767 C CA . LYS A 1 100 ? 12.227 5.043 -4.907 1.00 83.69 100 LYS A CA 1
ATOM 768 C C . LYS A 1 100 ? 12.672 6.384 -5.485 1.00 83.69 100 LYS A C 1
ATOM 770 O O . LYS A 1 100 ? 13.350 6.473 -6.508 1.00 83.69 100 LYS A O 1
ATOM 775 N N . GLY A 1 101 ? 12.248 7.445 -4.818 1.00 82.69 101 GLY A N 1
ATOM 776 C CA . GLY A 1 101 ? 12.382 8.831 -5.221 1.00 82.69 101 GLY A CA 1
ATOM 777 C C . GLY A 1 101 ? 11.426 9.278 -6.336 1.00 82.69 101 GLY A C 1
ATOM 778 O O . GLY A 1 101 ? 11.536 10.421 -6.789 1.00 82.69 101 GLY A O 1
ATOM 779 N N . SER A 1 102 ? 10.520 8.429 -6.826 1.00 84.19 102 SER A N 1
ATOM 780 C CA . SER A 1 102 ? 9.526 8.833 -7.831 1.00 84.19 102 SER A CA 1
ATOM 781 C C . SER A 1 102 ? 8.599 9.946 -7.332 1.00 84.19 102 SER A C 1
ATOM 783 O O . SER A 1 102 ? 8.611 10.324 -6.163 1.00 84.19 102 SER A O 1
ATOM 785 N N . ASN A 1 103 ? 7.705 10.427 -8.202 1.00 83.81 103 ASN A N 1
ATOM 786 C CA . ASN A 1 103 ? 6.631 11.311 -7.756 1.00 83.81 103 ASN A CA 1
ATOM 787 C C . ASN A 1 103 ? 5.585 10.596 -6.885 1.00 83.81 103 ASN A C 1
ATOM 789 O O . ASN A 1 103 ? 4.722 11.282 -6.340 1.00 83.81 103 ASN A O 1
ATOM 793 N N . LEU A 1 104 ? 5.671 9.275 -6.734 1.00 84.56 104 LEU A N 1
ATOM 794 C CA . LEU A 1 104 ? 4.882 8.504 -5.779 1.00 84.56 104 LEU A CA 1
ATOM 795 C C . LEU A 1 104 ? 5.634 8.256 -4.467 1.00 84.56 104 LEU A C 1
ATOM 797 O O . LEU A 1 104 ? 5.007 7.825 -3.516 1.00 84.56 104 LEU A O 1
ATOM 801 N N . ASP A 1 105 ? 6.938 8.538 -4.394 1.00 87.31 105 ASP A N 1
ATOM 802 C CA . ASP A 1 105 ? 7.683 8.449 -3.136 1.00 87.31 105 ASP A CA 1
ATOM 803 C C . ASP A 1 105 ? 7.353 9.655 -2.244 1.00 87.31 105 ASP A C 1
ATOM 805 O O . ASP A 1 105 ? 7.216 10.794 -2.726 1.00 87.31 105 ASP A O 1
ATOM 809 N N . HIS A 1 106 ? 7.187 9.413 -0.948 1.00 91.75 106 HIS A N 1
ATOM 810 C CA . HIS A 1 106 ? 6.826 10.438 0.022 1.00 91.75 106 HIS A CA 1
ATOM 811 C C . HIS A 1 106 ? 7.221 10.054 1.452 1.00 91.75 106 HIS A C 1
ATOM 813 O O . HIS A 1 106 ? 7.330 8.887 1.815 1.00 91.75 106 HIS A O 1
ATOM 819 N N . ASN A 1 107 ? 7.382 11.077 2.289 1.00 90.12 107 ASN A N 1
ATOM 820 C CA . ASN A 1 107 ? 7.538 10.920 3.734 1.00 90.12 107 ASN A CA 1
ATOM 821 C C . ASN A 1 107 ? 6.231 10.422 4.367 1.00 90.12 107 ASN A C 1
ATOM 823 O O . ASN A 1 107 ? 5.167 10.564 3.762 1.00 90.12 107 ASN A O 1
ATOM 827 N N . ALA A 1 108 ? 6.295 9.885 5.585 1.00 91.25 108 ALA A N 1
ATOM 828 C CA . ALA A 1 108 ? 5.130 9.353 6.297 1.00 91.25 108 ALA A CA 1
ATOM 829 C C . ALA A 1 108 ? 4.329 8.284 5.514 1.00 91.25 108 ALA A C 1
ATOM 831 O O . ALA A 1 108 ? 3.125 8.127 5.719 1.00 91.25 108 ALA A O 1
ATOM 832 N N . ASP A 1 109 ? 4.992 7.532 4.622 1.00 92.62 109 ASP A N 1
ATOM 833 C CA . ASP A 1 109 ? 4.495 6.222 4.173 1.00 92.62 109 ASP A CA 1
ATOM 834 C C . ASP A 1 109 ? 4.395 5.243 5.365 1.00 92.62 109 ASP A C 1
ATOM 836 O O . ASP A 1 109 ? 4.789 5.558 6.491 1.00 92.62 109 ASP A O 1
ATOM 840 N N . SER A 1 110 ? 3.911 4.019 5.138 1.00 95.25 110 SER A N 1
ATOM 841 C CA . SER A 1 110 ? 3.841 3.002 6.208 1.00 95.25 110 SER A CA 1
ATOM 842 C C . SER A 1 110 ? 5.193 2.687 6.878 1.00 95.25 110 SER A C 1
ATOM 844 O O . SER A 1 110 ? 5.235 2.130 7.970 1.00 95.25 110 SER A O 1
ATOM 846 N N . GLN A 1 111 ? 6.321 2.973 6.223 1.00 95.00 111 GLN A N 1
ATOM 847 C CA . GLN A 1 111 ? 7.678 2.602 6.632 1.00 95.00 111 GLN A CA 1
ATOM 848 C C . GLN A 1 111 ? 7.926 1.093 6.806 1.00 95.00 111 GLN A C 1
ATOM 850 O O . GLN A 1 111 ? 9.051 0.694 7.107 1.00 95.00 111 GLN A O 1
ATOM 855 N N . ILE A 1 112 ? 6.926 0.232 6.579 1.00 97.88 112 ILE A N 1
ATOM 856 C CA . ILE A 1 112 ? 7.039 -1.216 6.795 1.00 97.88 112 ILE A CA 1
ATOM 857 C C . ILE A 1 112 ? 7.986 -1.858 5.774 1.00 97.88 112 ILE A C 1
ATOM 859 O O . ILE A 1 112 ? 8.656 -2.827 6.113 1.00 97.88 112 ILE A O 1
ATOM 863 N N . LEU A 1 113 ? 8.056 -1.326 4.546 1.00 95.62 113 LEU A N 1
ATOM 864 C CA . LEU A 1 113 ? 8.858 -1.878 3.441 1.00 95.62 113 LEU A CA 1
ATOM 865 C C . LEU A 1 113 ? 9.923 -0.918 2.879 1.00 95.62 113 LEU A C 1
ATOM 867 O O . LEU A 1 113 ? 10.664 -1.304 1.976 1.00 95.62 113 LEU A O 1
ATOM 871 N N . ARG A 1 114 ? 10.026 0.317 3.393 1.00 88.88 114 ARG A N 1
ATOM 872 C CA . ARG A 1 114 ? 10.832 1.407 2.801 1.00 88.88 114 ARG A CA 1
ATOM 873 C C . ARG A 1 114 ? 12.315 1.046 2.611 1.00 88.88 114 ARG A C 1
ATOM 875 O O . ARG A 1 114 ? 12.945 1.487 1.651 1.00 88.88 114 ARG A O 1
ATOM 882 N N . ASN A 1 115 ? 12.870 0.237 3.515 1.00 88.38 115 ASN A N 1
ATOM 883 C CA . ASN A 1 115 ? 14.250 -0.260 3.464 1.00 88.38 115 ASN A CA 1
ATOM 884 C C . ASN A 1 115 ? 14.303 -1.768 3.771 1.00 88.38 115 ASN A C 1
ATOM 886 O O . ASN A 1 115 ? 15.143 -2.225 4.545 1.00 88.38 115 ASN A O 1
ATOM 890 N N . GLY A 1 116 ? 13.371 -2.527 3.191 1.00 90.94 116 GLY A N 1
ATOM 891 C CA . GLY A 1 116 ? 13.102 -3.912 3.575 1.00 90.94 116 GLY A CA 1
ATOM 892 C C . GLY A 1 116 ? 12.047 -4.008 4.678 1.00 90.94 116 GLY A C 1
ATOM 893 O O . GLY A 1 116 ? 11.562 -2.993 5.180 1.00 90.94 116 GLY A O 1
ATOM 894 N N . PHE A 1 117 ? 11.656 -5.239 5.014 1.00 96.69 117 PHE A N 1
ATOM 895 C CA . PHE A 1 117 ? 10.591 -5.500 5.982 1.00 96.69 117 PHE A CA 1
ATOM 896 C C . PHE A 1 117 ? 10.987 -5.110 7.415 1.00 96.69 117 PHE A C 1
ATOM 898 O O . PHE A 1 117 ? 11.987 -5.599 7.942 1.00 96.69 117 PHE A O 1
ATOM 905 N N . SER A 1 118 ? 10.157 -4.293 8.068 1.00 97.88 118 SER A N 1
ATOM 906 C CA . SER A 1 118 ? 10.280 -3.941 9.485 1.00 97.88 118 SER A CA 1
ATOM 907 C C . SER A 1 118 ? 9.118 -4.501 10.307 1.00 97.88 118 SER A C 1
ATOM 909 O O . SER A 1 118 ? 7.987 -4.016 10.227 1.00 97.88 118 SER A O 1
ATOM 911 N N . GLN A 1 119 ? 9.418 -5.500 11.146 1.00 98.12 119 GLN A N 1
ATOM 912 C CA . GLN A 1 119 ? 8.446 -6.063 12.090 1.00 98.12 119 GLN A CA 1
ATOM 913 C C . GLN A 1 119 ? 7.976 -5.007 13.099 1.00 98.12 119 GLN A C 1
ATOM 915 O O . GLN A 1 119 ? 6.788 -4.936 13.374 1.00 98.12 119 GLN A O 1
ATOM 920 N N . GLU A 1 120 ? 8.871 -4.138 13.577 1.00 98.38 120 GLU A N 1
ATOM 921 C CA . GLU A 1 120 ? 8.530 -3.050 14.503 1.00 98.38 120 GLU A CA 1
ATOM 922 C C . GLU A 1 120 ? 7.500 -2.085 13.898 1.00 98.38 120 GLU A C 1
ATOM 924 O O . GLU A 1 120 ? 6.524 -1.721 14.551 1.00 98.38 120 GLU A O 1
ATOM 929 N N . ARG A 1 121 ? 7.679 -1.692 12.628 1.00 98.12 121 ARG A N 1
ATOM 930 C CA . ARG A 1 121 ? 6.727 -0.805 11.941 1.00 98.12 121 ARG A CA 1
ATOM 931 C C . ARG A 1 121 ? 5.385 -1.491 11.697 1.00 98.12 121 ARG A C 1
ATOM 933 O O . ARG A 1 121 ? 4.351 -0.840 11.836 1.00 98.12 121 ARG A O 1
ATOM 940 N N . LEU A 1 122 ? 5.393 -2.789 11.381 1.00 98.69 122 LEU A N 1
ATOM 941 C CA . LEU A 1 122 ? 4.167 -3.578 11.262 1.00 98.69 122 LEU A CA 1
ATOM 942 C C . LEU A 1 122 ? 3.439 -3.672 12.610 1.00 98.69 122 LEU A C 1
ATOM 944 O O . LEU A 1 122 ? 2.239 -3.420 12.667 1.00 98.69 122 LEU A O 1
ATOM 948 N N . ASP A 1 123 ? 4.154 -3.976 13.692 1.00 98.69 123 ASP A N 1
ATOM 949 C CA . ASP A 1 123 ? 3.585 -4.072 15.039 1.00 98.69 123 ASP A CA 1
ATOM 950 C C . ASP A 1 123 ? 3.018 -2.722 15.494 1.00 98.69 123 ASP A C 1
ATOM 952 O O . ASP A 1 123 ? 1.921 -2.676 16.053 1.00 98.69 123 ASP A O 1
ATOM 956 N N . LYS A 1 124 ? 3.700 -1.608 15.175 1.00 98.50 124 LYS A N 1
ATOM 957 C CA . LYS A 1 124 ? 3.170 -0.254 15.394 1.00 98.50 124 LYS A CA 1
ATOM 958 C C . LYS A 1 124 ? 1.837 -0.071 14.671 1.00 98.50 124 LYS A C 1
ATOM 960 O O . LYS A 1 124 ? 0.881 0.346 15.315 1.00 98.50 124 LYS A O 1
ATOM 965 N N . ALA A 1 125 ? 1.748 -0.407 13.383 1.00 98.50 125 ALA A N 1
ATOM 966 C CA . ALA A 1 125 ? 0.500 -0.297 12.623 1.00 98.50 125 ALA A CA 1
ATOM 967 C C . ALA A 1 125 ? -0.635 -1.114 13.265 1.00 98.50 125 ALA A C 1
ATOM 969 O O . ALA A 1 125 ? -1.724 -0.596 13.499 1.00 98.50 125 ALA A O 1
ATOM 970 N N . LEU A 1 126 ? -0.359 -2.374 13.616 1.00 98.69 126 LEU A N 1
ATOM 971 C CA . LEU A 1 126 ? -1.333 -3.278 14.232 1.00 98.69 126 LEU A CA 1
ATOM 972 C C . LEU A 1 126 ? -1.765 -2.822 15.632 1.00 98.69 126 LEU A C 1
ATOM 974 O O . LEU A 1 126 ? -2.900 -3.079 16.022 1.00 98.69 126 LEU A O 1
ATOM 978 N N . SER A 1 127 ? -0.909 -2.107 16.370 1.00 98.50 127 SER A N 1
ATOM 979 C CA . SER A 1 127 ? -1.246 -1.567 17.695 1.00 98.50 127 SER A CA 1
ATOM 980 C C . SER A 1 127 ? -2.374 -0.525 17.673 1.00 98.50 127 SER A C 1
ATOM 982 O O . SER A 1 127 ? -2.993 -0.284 18.707 1.00 98.50 127 SER A O 1
ATOM 984 N N . PHE A 1 128 ? -2.675 0.061 16.505 1.00 98.19 128 PHE A N 1
ATOM 985 C CA . PHE A 1 128 ? -3.806 0.977 16.334 1.00 98.19 128 PHE A CA 1
ATOM 986 C C . PHE A 1 128 ? -5.143 0.258 16.135 1.00 98.19 128 PHE A C 1
ATOM 988 O O . PHE A 1 128 ? -6.179 0.914 16.191 1.00 98.19 128 PHE A O 1
ATOM 995 N N . SER A 1 129 ? -5.142 -1.064 15.927 1.00 98.31 129 SER A N 1
ATOM 996 C CA . SER A 1 129 ? -6.364 -1.863 15.838 1.00 98.31 129 SER A CA 1
ATOM 997 C C . SER A 1 129 ? -7.148 -1.750 17.143 1.00 98.31 129 SER A C 1
ATOM 999 O O . SER A 1 129 ? -6.701 -2.201 18.197 1.00 98.31 129 SER A O 1
ATOM 1001 N N . SER A 1 130 ? -8.324 -1.129 17.071 1.00 96.56 130 SER A N 1
ATOM 1002 C CA . SER A 1 130 ? -9.139 -0.837 18.253 1.00 96.56 130 SER A CA 1
ATOM 1003 C C . SER A 1 130 ? -9.765 -2.081 18.890 1.00 96.56 130 SER A C 1
ATOM 1005 O O . SER A 1 130 ? -10.030 -2.079 20.092 1.00 96.56 130 SER A O 1
ATOM 1007 N N . ASP A 1 131 ? -9.968 -3.143 18.108 1.00 96.88 131 ASP A N 1
ATOM 1008 C CA . ASP A 1 131 ? -10.511 -4.431 18.555 1.00 96.88 131 ASP A CA 1
ATOM 1009 C C . ASP A 1 131 ? -9.484 -5.579 18.542 1.00 96.88 131 ASP A C 1
ATOM 1011 O O . ASP A 1 131 ? -9.775 -6.673 19.020 1.00 96.88 131 ASP A O 1
ATOM 1015 N N . GLY A 1 132 ? -8.270 -5.337 18.037 1.00 97.56 132 GLY A N 1
ATOM 1016 C CA . GLY A 1 132 ? -7.213 -6.341 17.901 1.00 97.56 132 GLY A CA 1
ATOM 1017 C C . GLY A 1 132 ? -7.396 -7.311 16.726 1.00 97.56 132 GLY A C 1
ATOM 1018 O O . GLY A 1 132 ? -6.505 -8.126 16.469 1.00 97.56 132 GLY A O 1
ATOM 1019 N N . GLU A 1 133 ? -8.492 -7.219 15.970 1.00 97.81 133 GLU A N 1
ATOM 1020 C CA . GLU A 1 133 ? -8.818 -8.134 14.869 1.00 97.81 133 GLU A CA 1
ATOM 1021 C C . GLU A 1 133 ? -8.737 -7.469 13.493 1.00 97.81 133 GLU A C 1
ATOM 1023 O O . GLU A 1 133 ? -8.348 -8.116 12.510 1.00 97.81 133 GLU A O 1
ATOM 1028 N N . ARG A 1 134 ? -9.076 -6.180 13.408 1.00 97.88 134 ARG A N 1
ATOM 1029 C CA . ARG A 1 134 ? -9.132 -5.422 12.153 1.00 97.88 134 ARG A CA 1
ATOM 1030 C C . ARG A 1 134 ? -8.615 -3.993 12.306 1.00 97.88 134 ARG A C 1
ATOM 1032 O O . ARG A 1 134 ? -8.632 -3.408 13.385 1.00 97.88 134 ARG A O 1
ATOM 1039 N N . LEU A 1 135 ? -8.182 -3.428 11.185 1.00 98.38 135 LEU A N 1
ATOM 1040 C CA . LEU A 1 135 ? -7.844 -2.018 11.034 1.00 98.38 135 LEU A CA 1
ATOM 1041 C C . LEU A 1 135 ? -8.948 -1.343 10.224 1.00 98.38 135 LEU A C 1
ATOM 1043 O O . LEU A 1 135 ? -9.091 -1.586 9.022 1.00 98.38 135 LEU A O 1
ATOM 1047 N N . THR A 1 136 ? -9.744 -0.514 10.894 1.00 97.38 136 THR A N 1
ATOM 1048 C CA . THR A 1 136 ? -10.710 0.377 10.237 1.00 97.38 136 THR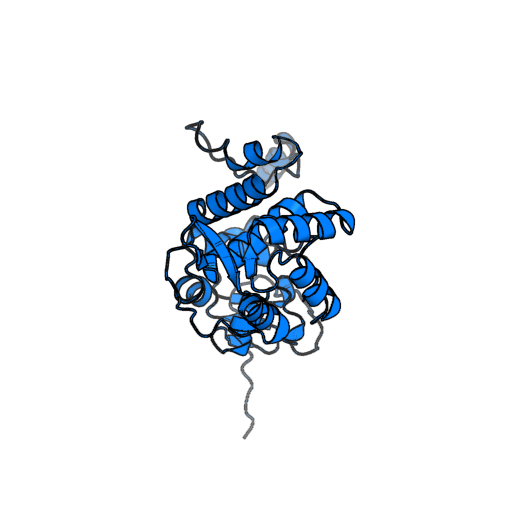 A CA 1
ATOM 1049 C C . THR A 1 136 ? -9.992 1.560 9.579 1.00 97.38 136 THR A C 1
ATOM 1051 O O . THR A 1 136 ? -8.821 1.821 9.868 1.00 97.38 136 THR A O 1
ATOM 1054 N N . LEU A 1 137 ? -10.679 2.322 8.719 1.00 96.19 137 LEU A N 1
ATOM 1055 C CA . LEU A 1 137 ? -10.119 3.579 8.194 1.00 96.19 137 LEU A CA 1
ATOM 1056 C C . LEU A 1 137 ? -9.732 4.542 9.325 1.00 96.19 137 LEU A C 1
ATOM 1058 O O . LEU A 1 137 ? -8.669 5.153 9.268 1.00 96.19 137 LEU A O 1
ATOM 1062 N N . LYS A 1 138 ? -10.531 4.593 10.397 1.00 95.62 138 LYS A N 1
ATOM 1063 C CA . LYS A 1 138 ? -10.228 5.363 11.609 1.00 95.62 138 LYS A CA 1
ATOM 1064 C C . LYS A 1 138 ? -8.928 4.935 12.289 1.00 95.62 138 LYS A C 1
ATOM 1066 O O . LYS A 1 138 ? -8.144 5.784 12.711 1.00 95.62 138 LYS A O 1
ATOM 1071 N N . ASP A 1 139 ? -8.697 3.631 12.420 1.00 97.75 139 ASP A N 1
ATOM 1072 C CA . ASP A 1 139 ? -7.473 3.105 13.036 1.00 97.75 139 ASP A CA 1
ATOM 1073 C C . ASP A 1 139 ? -6.248 3.427 12.169 1.00 97.75 139 ASP A C 1
ATOM 1075 O O . ASP A 1 139 ? -5.226 3.897 12.671 1.00 97.75 139 ASP A O 1
ATOM 1079 N N . LEU A 1 140 ? -6.381 3.265 10.848 1.00 97.88 140 LEU A N 1
ATOM 1080 C CA . LEU A 1 140 ? -5.336 3.611 9.885 1.00 97.88 140 LEU A CA 1
ATOM 1081 C C . LEU A 1 140 ? -5.056 5.117 9.839 1.00 97.88 140 LEU A C 1
ATOM 1083 O O . LEU A 1 140 ? -3.904 5.507 9.656 1.00 97.88 140 LEU A O 1
ATOM 1087 N N . ARG A 1 141 ? -6.066 5.970 10.050 1.00 96.50 141 ARG A N 1
ATOM 1088 C CA . ARG A 1 141 ? -5.872 7.420 10.147 1.00 96.50 141 ARG A CA 1
ATOM 1089 C C . ARG A 1 141 ? -5.035 7.794 11.362 1.00 96.50 141 ARG A C 1
ATOM 1091 O O . ARG A 1 141 ? -4.053 8.510 11.203 1.00 96.50 141 ARG A O 1
ATOM 1098 N N . LYS A 1 142 ? -5.340 7.244 12.539 1.00 97.12 142 LYS A N 1
ATOM 1099 C CA . LYS A 1 142 ? -4.513 7.453 13.743 1.00 97.12 142 LYS A CA 1
ATOM 1100 C C . LYS A 1 142 ? -3.084 6.948 13.548 1.00 97.12 142 LYS A C 1
ATOM 1102 O O . LYS A 1 142 ? -2.125 7.597 13.964 1.00 97.12 142 LYS A O 1
ATOM 1107 N N . TYR A 1 143 ? -2.930 5.799 12.889 1.00 98.00 143 TYR A N 1
ATOM 1108 C CA . TYR A 1 143 ? -1.609 5.294 12.539 1.00 98.00 143 TYR A CA 1
ATOM 1109 C C . TYR A 1 143 ? -0.865 6.276 11.626 1.00 98.00 143 TYR A C 1
ATOM 1111 O O . TYR A 1 143 ? 0.287 6.605 11.906 1.00 98.00 143 TYR A O 1
ATOM 1119 N N . GLN A 1 144 ? -1.524 6.807 10.594 1.00 97.31 144 GLN A N 1
ATOM 1120 C CA . GLN A 1 144 ? -0.939 7.811 9.712 1.00 97.31 144 GLN A CA 1
ATOM 1121 C C . GLN A 1 144 ? -0.573 9.104 10.448 1.00 97.31 144 GLN A C 1
ATOM 1123 O O . GLN A 1 144 ? 0.511 9.634 10.229 1.00 97.31 144 GLN A O 1
ATOM 1128 N N . GLU A 1 145 ? -1.422 9.600 11.343 1.00 96.38 145 GLU A N 1
ATOM 1129 C CA . GLU A 1 145 ? -1.117 10.769 12.177 1.00 96.38 145 GLU A CA 1
ATOM 1130 C C . GLU A 1 145 ? 0.166 10.539 12.982 1.00 96.38 145 GLU A C 1
ATOM 1132 O O . GLU A 1 145 ? 1.064 11.376 12.961 1.00 96.38 145 GLU A O 1
ATOM 1137 N N . SER A 1 146 ? 0.342 9.342 13.551 1.00 97.31 146 SER A N 1
ATOM 1138 C CA . SER A 1 146 ? 1.586 8.979 14.242 1.00 97.31 146 SER A CA 1
ATOM 1139 C C . SER A 1 146 ? 2.816 8.886 13.325 1.00 97.31 146 SER A C 1
ATOM 1141 O O . SER A 1 146 ? 3.945 8.940 13.808 1.00 97.31 146 SER A O 1
ATOM 1143 N N . LEU A 1 147 ? 2.631 8.683 12.016 1.00 97.06 147 LEU A N 1
ATOM 1144 C CA . LEU A 1 147 ? 3.709 8.721 11.021 1.00 97.06 147 LEU A CA 1
ATOM 1145 C C . LEU A 1 147 ? 4.021 10.167 10.618 1.00 97.06 147 LEU A C 1
ATOM 1147 O O . LEU A 1 147 ? 5.183 10.502 10.412 1.00 97.06 147 LEU A O 1
ATOM 1151 N N . LEU A 1 148 ? 3.002 11.027 10.548 1.00 95.94 148 LEU A N 1
ATOM 1152 C CA . LEU A 1 148 ? 3.138 12.459 10.274 1.00 95.94 148 LEU A CA 1
ATOM 1153 C C . LEU A 1 148 ? 3.788 13.215 11.436 1.00 95.94 148 LEU A C 1
ATOM 1155 O O . LEU A 1 148 ? 4.480 14.198 11.196 1.00 95.94 148 LEU A O 1
ATOM 1159 N N . GLU A 1 149 ? 3.611 12.758 12.674 1.00 96.31 149 GLU A N 1
ATOM 1160 C CA . GLU A 1 149 ? 4.360 13.267 13.829 1.00 96.31 149 GLU A CA 1
ATOM 1161 C C . GLU A 1 149 ? 5.865 12.975 13.710 1.00 96.31 149 GLU A C 1
ATOM 1163 O O . GLU A 1 149 ? 6.689 13.822 14.056 1.00 96.31 149 GLU A O 1
ATOM 1168 N N . GLU A 1 150 ? 6.231 11.794 13.200 1.00 95.62 150 GLU A N 1
ATOM 1169 C CA . GLU A 1 150 ? 7.630 11.410 12.980 1.00 95.62 150 GLU A CA 1
ATOM 1170 C C . GLU A 1 150 ? 8.239 12.103 11.752 1.00 95.62 150 GLU A C 1
ATOM 1172 O O . GLU A 1 150 ? 9.382 12.559 11.796 1.00 95.62 150 GLU A O 1
ATOM 1177 N N . GLU A 1 151 ? 7.485 12.184 10.653 1.00 94.50 151 GLU A N 1
ATOM 1178 C CA . GLU A 1 151 ? 7.930 12.750 9.379 1.00 94.50 151 GLU A CA 1
ATOM 1179 C C . GLU A 1 151 ? 6.887 13.721 8.788 1.00 94.50 151 GLU A C 1
ATOM 1181 O O . GLU A 1 151 ? 6.176 13.376 7.836 1.00 94.50 151 GLU A O 1
ATOM 1186 N N . PRO A 1 152 ? 6.799 14.963 9.303 1.00 92.69 152 PRO A N 1
ATOM 1187 C CA . PRO A 1 152 ? 5.777 15.911 8.874 1.00 92.69 152 PRO A CA 1
ATOM 1188 C C . PRO A 1 152 ? 5.850 16.250 7.383 1.00 92.69 152 PRO A C 1
ATOM 1190 O O . PRO A 1 152 ? 6.926 16.462 6.816 1.00 92.69 152 PRO A O 1
ATOM 1193 N N . GLY A 1 153 ? 4.684 16.393 6.749 1.00 92.12 153 GLY A N 1
ATOM 1194 C CA . GLY A 1 153 ? 4.591 16.916 5.389 1.00 92.12 153 GLY A CA 1
ATOM 1195 C C . GLY A 1 153 ? 3.239 16.675 4.726 1.00 92.12 153 GLY A C 1
ATOM 1196 O O . GLY A 1 153 ? 2.741 15.554 4.690 1.00 92.12 153 GLY A O 1
ATOM 1197 N N . GLN A 1 154 ? 2.689 17.717 4.096 1.00 90.12 154 GLN A N 1
ATOM 1198 C CA . GLN A 1 154 ? 1.390 17.662 3.411 1.00 90.12 154 GLN A CA 1
ATOM 1199 C C . GLN A 1 154 ? 1.341 16.590 2.313 1.00 90.12 154 GLN A C 1
ATOM 1201 O O . GLN A 1 154 ? 0.333 15.918 2.119 1.00 90.12 154 GLN A O 1
ATOM 1206 N N . ARG A 1 155 ? 2.451 16.403 1.590 1.00 88.94 155 ARG A N 1
ATOM 1207 C CA . ARG A 1 155 ? 2.555 15.363 0.564 1.00 88.94 155 ARG A CA 1
ATOM 1208 C C . ARG A 1 155 ? 2.416 13.963 1.173 1.00 88.94 155 ARG A C 1
ATOM 1210 O O . ARG A 1 155 ? 1.697 13.144 0.613 1.00 88.94 155 ARG A O 1
ATOM 1217 N N . GLY A 1 156 ? 3.056 13.719 2.317 1.00 90.19 156 GLY A N 1
ATOM 1218 C CA . GLY A 1 156 ? 2.933 12.460 3.052 1.00 90.19 156 GLY A CA 1
ATOM 1219 C C . GLY A 1 156 ? 1.522 12.222 3.575 1.00 90.19 156 GLY A C 1
ATOM 1220 O O . GLY A 1 156 ? 1.002 11.115 3.481 1.00 90.19 156 GLY A O 1
ATOM 1221 N N . GLU A 1 157 ? 0.854 13.281 4.033 1.00 93.31 157 GLU A N 1
ATOM 1222 C CA . GLU A 1 157 ? -0.535 13.195 4.481 1.00 93.31 157 GLU A CA 1
ATOM 1223 C C . GLU A 1 157 ? -1.481 12.796 3.340 1.00 93.31 157 GLU A C 1
ATOM 1225 O O . GLU A 1 157 ? -2.306 11.894 3.495 1.00 93.31 157 GLU A O 1
ATOM 1230 N N . VAL A 1 158 ? -1.348 13.423 2.170 1.00 90.75 158 VAL A N 1
ATOM 1231 C CA . VAL A 1 158 ? -2.214 13.130 1.021 1.00 90.75 158 VAL A CA 1
ATOM 1232 C C . VAL A 1 158 ? -1.953 11.729 0.472 1.00 90.75 158 VAL A C 1
ATOM 1234 O O . VAL A 1 158 ? -2.896 10.955 0.303 1.00 90.75 158 VAL A O 1
ATOM 1237 N N . PHE A 1 159 ? -0.692 11.387 0.194 1.00 91.25 159 PHE A N 1
ATOM 1238 C CA . PHE A 1 159 ? -0.378 10.091 -0.401 1.00 91.25 159 PHE A CA 1
ATOM 1239 C C . PHE A 1 159 ? -0.563 8.939 0.588 1.00 91.25 159 PHE A C 1
ATOM 1241 O O . PHE A 1 159 ? -1.195 7.958 0.216 1.00 91.25 159 PHE A O 1
ATOM 1248 N N . GLY A 1 160 ? -0.159 9.080 1.854 1.00 93.75 160 GLY A N 1
ATOM 1249 C CA . GLY A 1 160 ? -0.398 8.044 2.862 1.00 93.75 160 GLY A CA 1
ATOM 1250 C C . GLY A 1 160 ? -1.892 7.758 3.067 1.00 93.75 160 GLY A C 1
ATOM 1251 O O . GLY A 1 160 ? -2.291 6.598 3.152 1.00 93.75 160 GLY A O 1
ATOM 1252 N N . SER A 1 161 ? -2.746 8.792 3.033 1.00 93.38 161 SER A N 1
ATOM 1253 C CA . SER A 1 161 ? -4.204 8.614 3.124 1.00 93.38 161 SER A CA 1
ATOM 1254 C C . SER A 1 161 ? -4.725 7.839 1.919 1.00 93.38 161 SER A C 1
ATOM 1256 O O . SER A 1 161 ? -5.549 6.936 2.065 1.00 93.38 161 SER A O 1
ATOM 1258 N N . ALA A 1 162 ? -4.228 8.164 0.721 1.00 93.44 162 ALA A N 1
ATOM 1259 C CA . ALA A 1 162 ? -4.574 7.453 -0.502 1.00 93.44 162 ALA A CA 1
ATOM 1260 C C . ALA A 1 162 ? -4.106 5.991 -0.472 1.00 93.44 162 ALA A C 1
ATOM 1262 O O . ALA A 1 162 ? -4.879 5.111 -0.839 1.00 93.44 162 ALA A O 1
ATOM 1263 N N . GLU A 1 163 ? -2.890 5.711 -0.004 1.00 95.12 163 GLU A N 1
ATOM 1264 C CA . GLU A 1 163 ? -2.346 4.355 0.095 1.00 95.12 163 GLU A CA 1
ATOM 1265 C C . GLU A 1 163 ? -3.151 3.478 1.060 1.00 95.12 163 GLU A C 1
ATOM 1267 O O . GLU A 1 163 ? -3.571 2.382 0.683 1.00 95.12 163 GLU A O 1
ATOM 1272 N N . PHE A 1 164 ? -3.438 3.959 2.274 1.00 97.31 164 PHE A N 1
ATOM 1273 C CA . PHE A 1 164 ? -4.243 3.202 3.237 1.00 97.31 164 PHE A CA 1
ATOM 1274 C C . PHE A 1 164 ? -5.690 3.025 2.771 1.00 97.31 164 PHE A C 1
ATOM 1276 O O . PHE A 1 164 ? -6.238 1.924 2.871 1.00 97.31 164 PHE A O 1
ATOM 1283 N N . SER A 1 165 ? -6.283 4.068 2.184 1.00 95.19 165 SER A N 1
ATOM 1284 C CA . SER A 1 165 ? -7.616 3.981 1.580 1.00 95.19 165 SER A CA 1
ATOM 1285 C C . SER A 1 165 ? -7.655 2.947 0.456 1.00 95.19 165 SER A C 1
ATOM 1287 O O . SER A 1 165 ? -8.607 2.180 0.370 1.00 95.19 165 SER A O 1
ATOM 1289 N N . LEU A 1 166 ? -6.615 2.875 -0.382 1.00 94.94 166 LEU A N 1
ATOM 1290 C CA . LEU A 1 166 ? -6.501 1.877 -1.449 1.00 94.94 166 LEU A CA 1
ATOM 1291 C C . LEU A 1 166 ? -6.357 0.457 -0.906 1.00 94.94 166 LEU A C 1
ATOM 1293 O O . LEU A 1 166 ? -6.973 -0.457 -1.449 1.00 94.94 166 LEU A O 1
ATOM 1297 N N . VAL A 1 167 ? -5.575 0.258 0.157 1.00 96.62 167 VAL A N 1
ATOM 1298 C CA . VAL A 1 167 ? -5.447 -1.056 0.801 1.00 96.62 167 VAL A CA 1
ATOM 1299 C C . VAL A 1 167 ? -6.815 -1.553 1.271 1.00 96.62 167 VAL A C 1
ATOM 1301 O O . VAL A 1 167 ? -7.191 -2.685 0.969 1.00 96.62 167 VAL A O 1
ATOM 1304 N N . VAL A 1 168 ? -7.588 -0.703 1.950 1.00 96.56 168 VAL A N 1
ATOM 1305 C CA . VAL A 1 168 ? -8.931 -1.067 2.424 1.00 96.56 168 VAL A CA 1
ATOM 1306 C C . VAL A 1 168 ? -9.928 -1.192 1.271 1.00 96.56 168 VAL A C 1
ATOM 1308 O O . VAL A 1 168 ? -10.723 -2.124 1.256 1.00 96.56 168 VAL A O 1
ATOM 1311 N N . GLU A 1 169 ? -9.879 -0.316 0.270 1.00 94.50 169 GLU A N 1
ATOM 1312 C CA . GLU A 1 169 ? -10.788 -0.386 -0.878 1.00 94.50 169 GLU A CA 1
ATOM 1313 C C . GLU A 1 169 ? -10.583 -1.676 -1.681 1.00 94.50 169 GLU A C 1
ATOM 1315 O O . GLU A 1 169 ? -11.558 -2.307 -2.084 1.00 94.50 169 GLU A O 1
ATOM 1320 N N . VAL A 1 170 ? -9.334 -2.101 -1.896 1.00 95.06 170 VAL A N 1
ATOM 1321 C CA . VAL A 1 170 ? -9.011 -3.267 -2.734 1.00 95.06 170 VAL A CA 1
ATOM 1322 C C . VAL A 1 170 ? -9.123 -4.587 -1.967 1.00 95.06 170 VAL A C 1
ATOM 1324 O O . VAL A 1 170 ? -9.623 -5.568 -2.522 1.00 95.06 170 VAL A O 1
ATOM 1327 N N . PHE A 1 171 ? -8.651 -4.632 -0.718 1.00 96.69 171 PHE A N 1
ATOM 1328 C CA . PHE A 1 171 ? -8.507 -5.874 0.059 1.00 96.69 171 PHE A CA 1
ATOM 1329 C C . PHE A 1 171 ? -9.406 -5.942 1.292 1.00 96.69 171 PHE A C 1
ATOM 1331 O O . PHE A 1 171 ? -9.486 -6.986 1.943 1.00 96.69 171 PHE A O 1
ATOM 1338 N N . GLY A 1 172 ? -10.046 -4.833 1.642 1.00 95.44 172 GLY A N 1
ATOM 1339 C CA . GLY A 1 172 ? -10.894 -4.733 2.812 1.00 95.44 172 GLY A CA 1
ATOM 1340 C C . GLY A 1 172 ? -12.299 -5.283 2.605 1.00 95.44 172 GLY A C 1
ATOM 1341 O O . GLY A 1 172 ? -12.668 -5.858 1.578 1.00 95.44 172 GLY A O 1
ATOM 1342 N N . ARG A 1 173 ? -13.086 -5.121 3.660 1.00 95.19 173 ARG A N 1
ATOM 1343 C CA . ARG A 1 173 ? -14.465 -5.571 3.812 1.00 95.19 173 ARG A CA 1
ATOM 1344 C C . ARG A 1 173 ? -15.270 -4.429 4.422 1.00 95.19 173 ARG A C 1
ATOM 1346 O O . ARG A 1 173 ? -14.703 -3.494 4.984 1.00 95.19 173 ARG A O 1
ATOM 1353 N N . THR A 1 174 ? -16.586 -4.536 4.332 1.00 94.81 174 THR A N 1
ATOM 1354 C CA . THR A 1 174 ? -17.530 -3.624 4.980 1.00 94.81 174 THR A CA 1
ATOM 1355 C C . THR A 1 174 ? -18.324 -4.418 6.011 1.00 94.81 174 THR A C 1
ATOM 1357 O O . THR A 1 174 ? -18.774 -5.521 5.693 1.00 94.81 174 THR A O 1
ATOM 1360 N N . ASP A 1 175 ? -18.452 -3.913 7.239 1.00 93.88 175 ASP A N 1
ATOM 1361 C CA . ASP A 1 175 ? -19.285 -4.556 8.264 1.00 93.88 175 ASP A CA 1
ATOM 1362 C C . ASP A 1 175 ? -20.772 -4.214 8.096 1.00 93.88 175 ASP A C 1
ATOM 1364 O O . ASP A 1 175 ? -21.177 -3.549 7.140 1.00 93.88 175 ASP A O 1
ATOM 1368 N N . ALA A 1 176 ? -21.611 -4.735 8.995 1.00 93.94 176 ALA A N 1
ATOM 1369 C CA . ALA A 1 176 ? -23.057 -4.531 8.940 1.00 93.94 176 ALA A CA 1
ATOM 1370 C C . ALA A 1 176 ? -23.444 -3.057 9.150 1.00 93.94 176 ALA A C 1
ATOM 1372 O O . ALA A 1 176 ? -24.493 -2.616 8.682 1.00 93.94 176 ALA A O 1
ATOM 1373 N N . GLU A 1 177 ? -22.585 -2.302 9.830 1.00 91.69 177 GLU A N 1
ATOM 1374 C CA . GLU A 1 177 ? -22.730 -0.886 10.132 1.00 91.69 177 GLU A CA 1
ATOM 1375 C C . GLU A 1 177 ? -22.219 0.017 8.996 1.00 91.69 177 GLU A C 1
ATOM 1377 O O . GLU A 1 177 ? -22.429 1.228 9.037 1.00 91.69 177 GLU A O 1
ATOM 1382 N N . GLY A 1 178 ? -21.599 -0.557 7.960 1.00 91.19 178 GLY A N 1
ATOM 1383 C CA . GLY A 1 178 ? -21.084 0.178 6.807 1.00 91.19 178 GLY A CA 1
ATOM 1384 C C . GLY A 1 178 ? -19.630 0.632 6.943 1.00 91.19 178 GLY A C 1
ATOM 1385 O O . GLY A 1 178 ? -19.123 1.278 6.027 1.00 91.19 178 GLY A O 1
ATOM 1386 N N . ASN A 1 179 ? -18.932 0.278 8.026 1.00 92.25 179 ASN A N 1
ATOM 1387 C CA . ASN A 1 179 ? -17.539 0.665 8.225 1.00 92.25 179 ASN A CA 1
ATOM 1388 C C . ASN A 1 179 ? -16.626 -0.210 7.374 1.00 92.25 179 ASN A C 1
ATOM 1390 O O . ASN A 1 179 ? -16.721 -1.443 7.386 1.00 92.25 179 ASN A O 1
ATOM 1394 N N . ARG A 1 180 ? -15.694 0.425 6.661 1.00 95.44 180 ARG A N 1
ATOM 1395 C CA . ARG A 1 180 ? -14.677 -0.287 5.890 1.00 95.44 180 ARG A CA 1
ATOM 1396 C C . ARG A 1 180 ? -13.448 -0.592 6.736 1.00 95.44 180 ARG A C 1
ATOM 1398 O O . ARG A 1 180 ? -12.960 0.243 7.498 1.00 95.44 180 ARG A O 1
ATOM 1405 N N . PHE A 1 181 ? -12.931 -1.804 6.577 1.00 97.19 181 PHE A N 1
ATOM 1406 C CA . PHE A 1 181 ? -11.786 -2.294 7.335 1.00 97.19 181 PHE A CA 1
ATOM 1407 C C . PHE A 1 181 ? -10.986 -3.335 6.556 1.00 97.19 181 PHE A C 1
ATOM 1409 O O . PHE A 1 181 ? -11.500 -3.975 5.642 1.00 97.19 181 PHE A O 1
ATOM 1416 N N . ILE A 1 182 ? -9.741 -3.565 6.963 1.00 98.12 182 ILE A N 1
ATOM 1417 C CA . ILE A 1 182 ? -8.947 -4.733 6.566 1.00 98.12 182 ILE A CA 1
ATOM 1418 C C . ILE A 1 182 ? -8.676 -5.600 7.797 1.00 98.12 182 ILE A C 1
ATOM 1420 O O . ILE A 1 182 ? -8.414 -5.082 8.880 1.00 98.12 182 ILE A O 1
ATOM 1424 N N . MET A 1 183 ? -8.755 -6.926 7.660 1.00 98.44 183 MET A N 1
ATOM 1425 C CA . MET A 1 183 ? -8.403 -7.822 8.767 1.00 98.44 183 MET A CA 1
ATOM 1426 C C . MET A 1 183 ? -6.907 -7.708 9.074 1.00 98.44 183 MET A C 1
ATOM 1428 O O . MET A 1 183 ? -6.093 -7.679 8.150 1.00 98.44 183 MET A O 1
ATOM 1432 N N . ASN A 1 184 ? -6.519 -7.770 10.348 1.00 98.56 184 ASN A N 1
ATOM 1433 C CA . ASN A 1 184 ? -5.108 -7.731 10.751 1.00 98.56 184 ASN A CA 1
ATOM 1434 C C . ASN A 1 184 ? -4.300 -8.842 10.070 1.00 98.56 184 ASN A C 1
ATOM 1436 O O . ASN A 1 184 ? -3.205 -8.596 9.569 1.00 98.56 184 ASN A O 1
ATOM 1440 N N . LYS A 1 185 ? -4.875 -10.049 9.952 1.00 98.31 185 LYS A N 1
ATOM 1441 C CA . LYS A 1 185 ? -4.252 -11.163 9.219 1.00 98.31 185 LYS A CA 1
ATOM 1442 C C . LYS A 1 185 ? -3.959 -10.819 7.753 1.00 98.31 185 LYS A C 1
ATOM 1444 O O . LYS A 1 185 ? -2.913 -11.192 7.240 1.00 98.31 185 LYS A O 1
ATOM 1449 N N . ASP A 1 186 ? -4.853 -10.091 7.090 1.00 98.31 186 ASP A N 1
ATOM 1450 C CA . ASP A 1 186 ? -4.744 -9.764 5.668 1.00 98.31 186 ASP A CA 1
ATOM 1451 C C . ASP A 1 186 ? -3.738 -8.620 5.467 1.00 98.31 186 ASP A C 1
ATOM 1453 O O . ASP A 1 186 ? -2.929 -8.655 4.540 1.00 98.31 186 ASP A O 1
ATOM 1457 N N . PHE A 1 187 ? -3.702 -7.666 6.402 1.00 98.38 187 PHE A N 1
ATOM 1458 C CA . PHE A 1 187 ? -2.675 -6.627 6.462 1.00 98.38 187 PHE A CA 1
ATOM 1459 C C . PHE A 1 187 ? -1.271 -7.229 6.650 1.00 98.38 187 PHE A C 1
ATOM 1461 O O . PHE A 1 187 ? -0.350 -6.909 5.897 1.00 98.38 187 PHE A O 1
ATOM 1468 N N . VAL A 1 188 ? -1.112 -8.174 7.586 1.00 98.50 188 VAL A N 1
ATOM 1469 C CA . VAL A 1 188 ? 0.143 -8.922 7.778 1.00 98.50 188 VAL A CA 1
ATOM 1470 C C . VAL A 1 188 ? 0.534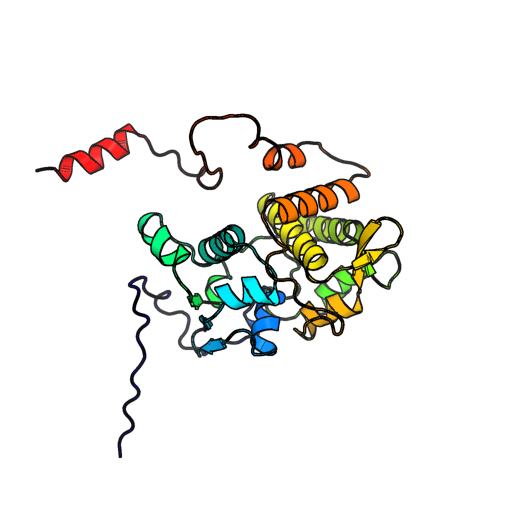 -9.664 6.502 1.00 98.50 188 VAL A C 1
ATOM 1472 O O . VAL A 1 188 ? 1.681 -9.556 6.073 1.00 98.50 188 VAL A O 1
ATOM 1475 N N . ARG A 1 189 ? -0.401 -10.362 5.849 1.00 98.12 189 ARG A N 1
ATOM 1476 C CA . ARG A 1 189 ? -0.107 -11.094 4.609 1.00 98.12 189 ARG A CA 1
ATOM 1477 C C . ARG A 1 189 ? 0.426 -10.189 3.506 1.00 98.12 189 ARG A C 1
ATOM 1479 O O . ARG A 1 189 ? 1.405 -10.547 2.857 1.00 98.12 189 ARG A O 1
ATOM 1486 N N . LEU A 1 190 ? -0.159 -9.009 3.319 1.00 97.75 190 LEU A N 1
ATOM 1487 C CA . LEU A 1 190 ? 0.284 -8.066 2.289 1.00 97.75 190 LEU A CA 1
ATOM 1488 C C . LEU A 1 190 ? 1.687 -7.514 2.569 1.00 97.75 190 LEU A C 1
ATOM 1490 O O . LEU A 1 190 ? 2.528 -7.450 1.669 1.00 97.75 190 LEU A O 1
ATOM 1494 N N . PHE A 1 191 ? 1.954 -7.117 3.812 1.00 98.00 191 PHE A N 1
ATOM 1495 C CA . PHE A 1 191 ? 3.196 -6.429 4.160 1.00 98.00 191 PHE A CA 1
ATOM 1496 C C . PHE A 1 191 ? 4.352 -7.375 4.494 1.00 98.00 191 PHE A C 1
ATOM 1498 O O . PHE A 1 191 ? 5.472 -7.140 4.046 1.00 98.00 191 PHE A O 1
ATOM 1505 N N . LYS A 1 192 ? 4.098 -8.442 5.253 1.00 97.88 192 LYS A N 1
ATOM 1506 C CA . LYS A 1 192 ? 5.118 -9.390 5.722 1.00 97.88 192 LYS A CA 1
ATOM 1507 C C . LYS A 1 192 ? 5.303 -10.564 4.772 1.00 97.88 192 LYS A C 1
ATOM 1509 O O . LYS A 1 192 ? 6.423 -10.868 4.369 1.00 97.88 192 LYS A O 1
ATOM 1514 N N . ASP A 1 193 ? 4.205 -11.223 4.419 1.00 97.81 193 ASP A N 1
ATOM 1515 C CA . ASP A 1 193 ? 4.273 -12.441 3.604 1.00 97.81 193 ASP A CA 1
ATOM 1516 C C . ASP A 1 193 ? 4.357 -12.109 2.104 1.00 97.81 193 ASP A C 1
ATOM 1518 O O . ASP A 1 193 ? 4.817 -12.926 1.300 1.00 97.81 193 ASP A O 1
ATOM 1522 N N . ASN A 1 194 ? 3.949 -10.885 1.750 1.00 97.38 194 ASN A N 1
ATOM 1523 C CA . ASN A 1 194 ? 3.723 -10.391 0.396 1.00 97.38 194 ASN A CA 1
ATOM 1524 C C . ASN A 1 194 ? 2.880 -11.380 -0.409 1.00 97.38 194 ASN A C 1
ATOM 1526 O O . ASN A 1 194 ? 3.281 -11.869 -1.468 1.00 97.38 194 ASN A O 1
ATOM 1530 N N . ARG A 1 195 ? 1.723 -11.699 0.174 1.00 97.81 195 ARG A N 1
ATOM 1531 C CA . ARG A 1 195 ? 0.666 -12.534 -0.386 1.00 97.81 195 ARG A CA 1
ATOM 1532 C C . ARG A 1 195 ? -0.653 -11.792 -0.338 1.00 97.81 195 ARG A C 1
ATOM 1534 O O . ARG A 1 195 ? -0.924 -11.055 0.613 1.00 97.81 195 ARG A O 1
ATOM 1541 N N . PHE A 1 196 ? -1.505 -12.042 -1.319 1.00 97.38 196 PHE A N 1
ATOM 1542 C CA . PHE A 1 196 ? -2.867 -11.551 -1.272 1.00 97.38 196 PHE A CA 1
ATOM 1543 C C . PHE A 1 196 ? -3.659 -12.248 -0.146 1.00 97.38 196 PHE A C 1
ATOM 1545 O O . PHE A 1 196 ? -3.302 -13.355 0.303 1.00 97.38 196 PHE A O 1
ATOM 1552 N N . PRO A 1 197 ? -4.729 -11.603 0.352 1.00 96.50 197 PRO A N 1
ATOM 1553 C CA . PRO A 1 197 ? -5.656 -12.246 1.277 1.00 96.50 197 PRO A CA 1
ATOM 1554 C C . PRO A 1 197 ? -6.236 -13.531 0.669 1.00 96.50 197 PRO A C 1
ATOM 1556 O O . PRO A 1 197 ? -6.484 -13.591 -0.531 1.00 96.50 197 PRO A O 1
ATOM 1559 N N . GLU A 1 198 ? -6.471 -14.563 1.482 1.00 92.12 198 GLU A N 1
ATOM 1560 C CA . GLU A 1 198 ? -6.917 -15.881 0.977 1.00 92.12 198 GLU A CA 1
ATOM 1561 C C . GLU A 1 198 ? -8.304 -15.835 0.333 1.00 92.12 198 GLU A C 1
ATOM 1563 O O . GLU A 1 198 ? -8.537 -16.480 -0.684 1.00 92.12 198 GLU A O 1
ATOM 1568 N N . ASP A 1 199 ? -9.198 -15.029 0.903 1.00 91.00 199 ASP A N 1
ATOM 1569 C CA . ASP A 1 199 ? -10.576 -14.875 0.429 1.00 91.00 199 ASP A CA 1
ATOM 1570 C C . ASP A 1 199 ? -10.720 -13.724 -0.584 1.00 91.00 199 ASP A C 1
ATOM 1572 O O . ASP A 1 199 ? -11.834 -13.370 -0.985 1.00 91.00 199 ASP A O 1
ATOM 1576 N N . TRP A 1 200 ? -9.610 -13.081 -0.965 1.00 94.06 200 TRP A N 1
ATOM 1577 C CA . TRP A 1 200 ? -9.648 -11.960 -1.892 1.00 94.06 200 TRP A CA 1
ATOM 1578 C C . TRP A 1 200 ? -9.866 -12.444 -3.320 1.00 94.06 200 TRP A C 1
ATOM 1580 O O . TRP A 1 200 ? -9.154 -13.304 -3.836 1.00 94.06 200 TRP A O 1
ATOM 1590 N N . ASN A 1 201 ? -10.840 -11.819 -3.973 1.00 91.50 201 ASN A N 1
ATOM 1591 C CA . ASN A 1 201 ? -11.124 -12.022 -5.379 1.00 91.50 201 ASN A CA 1
ATOM 1592 C C . ASN A 1 201 ? -10.948 -10.692 -6.114 1.00 91.50 201 ASN A C 1
ATOM 1594 O O . ASN A 1 201 ? -11.563 -9.697 -5.710 1.00 91.50 201 ASN A O 1
ATOM 1598 N N . PRO A 1 202 ? -10.154 -10.660 -7.195 1.00 90.31 202 PRO A N 1
ATOM 1599 C CA . PRO A 1 202 ? -10.041 -9.488 -8.042 1.00 90.31 202 PRO A CA 1
ATOM 1600 C C . PRO A 1 202 ? -11.390 -8.946 -8.510 1.00 90.31 202 PRO A C 1
ATOM 1602 O O . PRO A 1 202 ? -12.308 -9.699 -8.845 1.00 90.31 202 PRO A O 1
ATOM 1605 N N . ARG A 1 203 ? -11.498 -7.618 -8.583 1.00 90.62 203 ARG A N 1
ATOM 1606 C CA . ARG A 1 203 ? -12.696 -6.918 -9.074 1.00 90.62 203 ARG A CA 1
ATOM 1607 C C . ARG A 1 203 ? -12.319 -6.002 -10.242 1.00 90.62 203 ARG A C 1
ATOM 1609 O O . ARG A 1 203 ? -12.104 -4.807 -10.029 1.00 90.62 203 ARG A O 1
ATOM 1616 N N . PRO A 1 204 ? -12.211 -6.515 -11.477 1.00 90.50 204 PRO A N 1
ATOM 1617 C CA . PRO A 1 204 ? -11.772 -5.712 -12.611 1.00 90.50 204 PRO A CA 1
ATOM 1618 C C . PRO A 1 204 ? -12.603 -4.434 -12.797 1.00 90.50 204 PRO A C 1
ATOM 1620 O O . PRO A 1 204 ? -13.832 -4.462 -12.802 1.00 90.50 204 PRO A O 1
ATOM 1623 N N . GLY A 1 205 ? -11.929 -3.294 -12.959 1.00 87.12 205 GLY A N 1
ATOM 1624 C CA . GLY A 1 205 ? -12.556 -2.009 -13.285 1.00 87.12 205 GLY A CA 1
ATOM 1625 C C . GLY A 1 205 ? -13.378 -1.325 -12.181 1.00 87.12 205 GLY A C 1
ATOM 1626 O O . GLY A 1 205 ? -14.015 -0.314 -12.483 1.00 87.12 205 GLY A O 1
ATOM 1627 N N . HIS A 1 206 ? -13.379 -1.811 -10.934 1.00 90.38 206 HIS A N 1
ATOM 1628 C CA . HIS A 1 206 ? -14.116 -1.154 -9.842 1.00 90.38 206 HIS A CA 1
ATOM 1629 C C . HIS A 1 206 ? -13.463 0.159 -9.373 1.00 90.38 206 HIS A C 1
ATOM 1631 O O . HIS A 1 206 ? -14.165 1.105 -9.024 1.00 90.38 206 HIS A O 1
ATOM 1637 N N . LEU A 1 207 ? -12.134 0.259 -9.441 1.00 91.00 207 LEU A N 1
ATOM 1638 C CA . LEU A 1 207 ? -11.359 1.331 -8.826 1.00 91.00 207 LEU A CA 1
ATOM 1639 C C . LEU A 1 207 ? -11.081 2.476 -9.819 1.00 91.00 207 LEU A C 1
ATOM 1641 O O . LEU A 1 207 ? -10.218 2.383 -10.693 1.00 91.00 207 LEU A O 1
ATOM 1645 N N . GLY A 1 208 ? -11.819 3.581 -9.701 1.00 91.06 208 GLY A N 1
ATOM 1646 C CA . GLY A 1 208 ? -11.584 4.834 -10.432 1.00 91.06 208 GLY A CA 1
ATOM 1647 C C . GLY A 1 208 ? -11.232 6.006 -9.515 1.00 91.06 208 GLY A C 1
ATOM 1648 O O . GLY A 1 208 ? -11.211 5.860 -8.299 1.00 91.06 208 GLY A O 1
ATOM 1649 N N . PHE A 1 209 ? -11.012 7.197 -10.088 1.00 87.94 209 PHE A N 1
ATOM 1650 C CA . PHE A 1 209 ? -10.737 8.405 -9.292 1.00 87.94 209 PHE A CA 1
ATOM 1651 C C . PHE A 1 209 ? -11.874 8.786 -8.352 1.00 87.94 209 PHE A C 1
ATOM 1653 O O . PHE A 1 209 ? -11.603 9.259 -7.260 1.00 87.94 209 PHE A O 1
ATOM 1660 N N . TYR A 1 210 ? -13.128 8.565 -8.754 1.00 87.50 210 TYR A N 1
ATOM 1661 C CA . TYR A 1 210 ? -14.270 8.819 -7.880 1.00 87.50 210 TYR A CA 1
ATOM 1662 C C . TYR A 1 210 ? -14.244 7.898 -6.655 1.00 87.50 210 TYR A C 1
ATOM 1664 O O . TYR A 1 210 ? -14.372 8.370 -5.534 1.00 87.50 210 TYR A O 1
ATOM 1672 N N . GLN A 1 211 ? -14.016 6.597 -6.866 1.00 90.25 211 GLN A N 1
ATOM 1673 C CA . GLN A 1 211 ? -13.906 5.622 -5.778 1.00 90.25 211 GLN A CA 1
ATOM 1674 C C . GLN A 1 211 ? -12.731 5.956 -4.854 1.00 90.25 211 GLN A C 1
ATOM 1676 O O . GLN A 1 211 ? -12.911 6.015 -3.644 1.00 90.25 211 GLN A O 1
ATOM 1681 N N . LEU A 1 212 ? -11.560 6.263 -5.420 1.00 88.25 212 LEU A N 1
ATOM 1682 C CA . LEU A 1 212 ? -10.390 6.680 -4.647 1.00 88.25 212 LEU A CA 1
ATOM 1683 C C . LEU A 1 212 ? -10.647 7.976 -3.866 1.00 88.25 212 LEU A C 1
ATOM 1685 O O . LEU A 1 212 ? -10.359 8.042 -2.678 1.00 88.25 212 LEU A O 1
ATOM 1689 N N . GLY A 1 213 ? -11.213 8.994 -4.515 1.00 87.31 213 GLY A N 1
ATOM 1690 C CA . GLY A 1 213 ? -11.529 10.276 -3.888 1.00 87.31 213 GLY A CA 1
ATOM 1691 C C . GLY A 1 213 ? -12.547 10.133 -2.759 1.00 87.31 213 GLY A C 1
ATOM 1692 O O . GLY A 1 213 ? -12.351 10.705 -1.692 1.00 87.31 213 GLY A O 1
ATOM 1693 N N . SER A 1 214 ? -13.585 9.314 -2.958 1.00 88.75 214 SER A N 1
ATOM 1694 C CA . SER A 1 214 ? -14.554 8.975 -1.911 1.00 88.75 214 SER A CA 1
ATOM 1695 C C . SER A 1 214 ? -13.892 8.232 -0.755 1.00 88.75 214 SER A C 1
ATOM 1697 O O . SER A 1 214 ? -14.192 8.524 0.397 1.00 88.75 214 SER A O 1
ATOM 1699 N N . ALA A 1 215 ? -12.981 7.300 -1.051 1.00 88.06 215 ALA A N 1
ATOM 1700 C CA . ALA A 1 215 ? -12.305 6.527 -0.022 1.00 88.06 215 ALA A CA 1
ATOM 1701 C C . ALA A 1 215 ? -11.394 7.395 0.852 1.00 88.06 215 ALA A C 1
ATOM 1703 O O . ALA A 1 215 ? -11.439 7.309 2.076 1.00 88.06 215 ALA A O 1
ATOM 1704 N N . VAL A 1 216 ? -10.644 8.297 0.217 1.00 89.75 216 VAL A N 1
ATOM 1705 C CA . VAL A 1 216 ? -9.813 9.286 0.908 1.00 89.75 216 VAL A CA 1
ATOM 1706 C C . VAL A 1 216 ? -10.671 10.257 1.720 1.00 89.75 216 VAL A C 1
ATOM 1708 O O . VAL A 1 216 ? -10.327 10.567 2.855 1.00 89.75 216 VAL A O 1
ATOM 1711 N N . ALA A 1 217 ? -11.798 10.728 1.181 1.00 88.94 217 ALA A N 1
ATOM 1712 C CA . ALA A 1 217 ? -12.692 11.620 1.918 1.00 88.94 217 ALA A CA 1
ATOM 1713 C C . ALA A 1 217 ? -13.256 10.956 3.188 1.00 88.94 217 ALA A C 1
ATOM 1715 O O . ALA A 1 217 ? -13.280 11.589 4.240 1.00 88.94 217 ALA A O 1
ATOM 1716 N N . GLU A 1 218 ? -13.657 9.685 3.106 1.00 87.62 218 GLU A N 1
ATOM 1717 C CA . GLU A 1 218 ? -14.106 8.892 4.260 1.00 87.62 218 GLU A CA 1
ATOM 1718 C C . GLU A 1 218 ? -12.980 8.694 5.282 1.00 87.62 218 GLU A C 1
ATOM 1720 O O . GLU A 1 218 ? -13.188 8.898 6.473 1.00 87.62 218 GLU A O 1
ATOM 1725 N N . PHE A 1 219 ? -11.761 8.409 4.816 1.00 89.69 219 PHE A N 1
ATOM 1726 C CA . PHE A 1 219 ? -10.580 8.274 5.669 1.00 89.69 219 PHE A CA 1
ATOM 1727 C C . PHE A 1 219 ? -10.305 9.532 6.513 1.00 89.69 219 PHE A C 1
ATOM 1729 O O . PHE A 1 219 ? -9.974 9.427 7.693 1.00 89.69 219 PHE A O 1
ATOM 1736 N N . PHE A 1 220 ? -10.488 10.725 5.937 1.00 88.62 220 PHE A N 1
ATOM 1737 C CA . PHE A 1 220 ? -10.380 11.984 6.682 1.00 88.62 220 PHE A CA 1
ATOM 1738 C C . PHE A 1 220 ? -11.592 12.260 7.583 1.00 88.62 220 PHE A C 1
ATOM 1740 O O . PHE A 1 220 ? -11.425 12.817 8.667 1.00 88.62 220 PHE A O 1
ATOM 1747 N N . ALA A 1 221 ? -12.801 11.875 7.167 1.00 85.94 221 ALA A N 1
ATOM 1748 C CA . ALA A 1 221 ? -14.015 12.069 7.962 1.00 85.94 221 ALA A CA 1
ATOM 1749 C C . ALA A 1 221 ? -14.018 11.219 9.246 1.00 85.94 221 ALA A C 1
ATOM 1751 O O . ALA A 1 221 ? -14.451 11.684 10.298 1.00 85.94 221 ALA A O 1
ATOM 1752 N N . ASP A 1 222 ? -13.472 10.004 9.191 1.00 73.81 222 ASP A N 1
ATOM 1753 C CA . ASP A 1 222 ? -13.411 9.091 10.338 1.00 73.81 222 ASP A CA 1
ATOM 1754 C C . ASP A 1 222 ? -12.366 9.497 11.397 1.00 73.81 222 ASP A C 1
ATOM 1756 O O . ASP A 1 222 ? -12.440 9.065 12.556 1.00 73.81 222 ASP A O 1
ATOM 1760 N N . GLY A 1 223 ? -11.404 10.344 11.014 1.00 59.38 223 GLY A N 1
ATOM 1761 C CA . GLY A 1 223 ? -10.374 10.905 11.892 1.00 59.38 223 GLY A CA 1
ATOM 1762 C C . GLY A 1 223 ? -10.811 12.136 12.686 1.00 59.38 223 GLY A C 1
ATOM 1763 O O . GLY A 1 223 ? -10.191 12.462 13.697 1.00 59.38 223 GLY A O 1
ATOM 1764 N N . SER A 1 224 ? -11.886 12.823 12.284 1.00 48.03 224 SER A N 1
ATOM 1765 C CA . SER A 1 224 ? -12.272 14.084 12.918 1.00 48.03 224 SER A CA 1
ATOM 1766 C C . SER A 1 224 ? -13.008 13.853 14.242 1.00 48.03 224 SER A C 1
ATOM 1768 O O . SER A 1 224 ? -14.238 13.873 14.297 1.00 48.03 224 SER A O 1
ATOM 1770 N N . SER A 1 225 ? -12.263 13.667 15.334 1.00 44.44 225 SER A N 1
ATOM 1771 C CA . SER A 1 225 ? -12.727 14.173 16.631 1.00 44.44 225 SER A CA 1
ATOM 1772 C C . SER A 1 225 ? -12.257 15.601 16.899 1.00 44.44 225 SER A C 1
ATOM 1774 O O . SER A 1 225 ? -12.944 16.272 17.646 1.00 44.44 225 SER A O 1
ATOM 1776 N N . ASP A 1 226 ? -11.194 16.095 16.251 1.00 47.06 226 ASP A N 1
A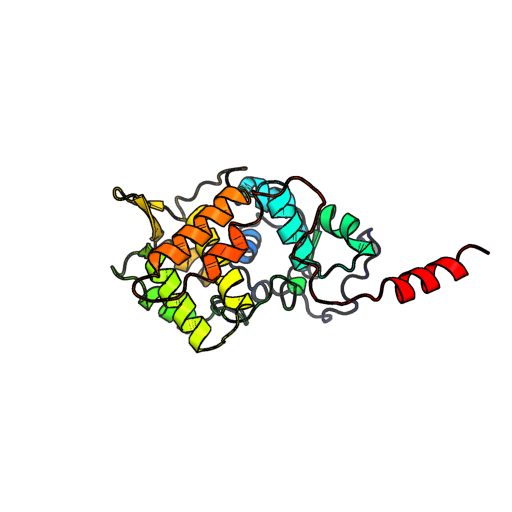TOM 1777 C CA . ASP A 1 226 ? -10.734 17.491 16.342 1.00 47.06 226 ASP A CA 1
ATOM 1778 C C . ASP A 1 226 ? -9.694 17.780 15.226 1.00 47.06 226 ASP A C 1
ATOM 1780 O O . ASP A 1 226 ? -8.561 17.344 15.377 1.00 47.06 226 ASP A O 1
ATOM 1784 N N . GLN A 1 227 ? -10.050 18.464 14.116 1.00 43.50 227 GLN A N 1
ATOM 1785 C CA . GLN A 1 227 ? -9.226 19.458 13.362 1.00 43.50 227 GLN A CA 1
ATOM 1786 C C . GLN A 1 227 ? -9.607 19.702 11.872 1.00 43.50 227 GLN A C 1
ATOM 1788 O O . GLN A 1 227 ? -9.966 18.801 11.124 1.00 43.50 227 GLN A O 1
ATOM 1793 N N . ASP A 1 228 ? -9.489 20.996 11.530 1.00 43.59 228 ASP A N 1
ATOM 1794 C CA . ASP A 1 228 ? -9.314 21.771 10.278 1.00 43.59 228 ASP A CA 1
ATOM 1795 C C . ASP A 1 228 ? -10.007 21.379 8.931 1.00 43.59 228 ASP A C 1
ATOM 1797 O O . ASP A 1 228 ? -9.588 20.442 8.250 1.00 43.59 228 ASP A O 1
ATOM 1801 N N . PRO A 1 229 ? -10.990 22.170 8.428 1.00 40.53 229 PRO A N 1
ATOM 1802 C CA . PRO A 1 229 ? -11.674 21.956 7.137 1.00 40.53 229 PRO A CA 1
ATOM 1803 C C . PRO A 1 229 ? -10.825 22.198 5.863 1.00 40.53 229 PRO A C 1
ATOM 1805 O O . PRO A 1 229 ? -11.361 22.178 4.751 1.00 40.53 229 PRO A O 1
ATOM 1808 N N . GLY A 1 230 ? -9.516 22.445 5.975 1.00 44.50 230 GLY A N 1
ATOM 1809 C CA . GLY A 1 230 ? -8.647 22.782 4.838 1.00 44.50 230 GLY A CA 1
ATOM 1810 C C . GLY A 1 230 ? -8.373 21.642 3.840 1.00 44.50 230 GLY A C 1
ATOM 1811 O O . GLY A 1 230 ? -8.154 21.905 2.656 1.00 44.50 230 GLY A O 1
ATOM 1812 N N . VAL A 1 231 ? -8.417 20.377 4.273 1.00 46.41 231 VAL A N 1
ATOM 1813 C CA . VAL A 1 231 ? -8.007 19.221 3.443 1.00 46.41 231 VAL A CA 1
ATOM 1814 C C . VAL A 1 231 ? -9.115 18.763 2.481 1.00 46.41 231 VAL A C 1
ATOM 1816 O O . VAL A 1 231 ? -8.842 18.360 1.349 1.00 46.41 231 VAL A O 1
ATOM 1819 N N . THR A 1 232 ? -10.387 18.924 2.857 1.00 41.31 232 THR A N 1
ATOM 1820 C CA . THR A 1 232 ? -11.552 18.569 2.020 1.00 41.31 232 THR A CA 1
ATOM 1821 C C . THR A 1 232 ? -11.738 19.498 0.813 1.00 41.31 232 THR A C 1
ATOM 1823 O O . THR A 1 232 ? -12.355 19.111 -0.185 1.00 41.31 232 THR A O 1
ATOM 1826 N N . ALA A 1 233 ? -11.183 20.714 0.850 1.00 39.00 233 ALA A N 1
ATOM 1827 C CA . ALA A 1 233 ? -11.335 21.701 -0.221 1.00 39.00 233 ALA A CA 1
ATOM 1828 C C . ALA A 1 233 ? -10.441 21.425 -1.445 1.00 39.00 233 ALA A C 1
ATOM 1830 O O . ALA A 1 233 ? -10.844 21.738 -2.567 1.00 39.00 233 ALA A O 1
ATOM 1831 N N . ALA A 1 234 ? -9.272 20.798 -1.266 1.00 39.66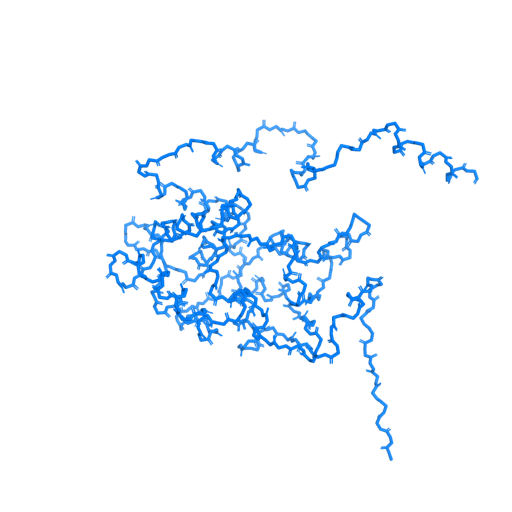 234 ALA A N 1
ATOM 1832 C CA . ALA A 1 234 ? -8.331 20.522 -2.359 1.00 39.66 234 ALA A CA 1
ATOM 1833 C C . ALA A 1 234 ? -8.801 19.400 -3.307 1.00 39.66 234 ALA A C 1
ATOM 1835 O O . ALA A 1 234 ? -8.387 19.359 -4.464 1.00 39.66 234 ALA A O 1
ATOM 1836 N N . LEU A 1 235 ? -9.693 18.518 -2.841 1.00 39.72 235 LEU A N 1
ATOM 1837 C CA . LEU A 1 235 ? -10.217 17.387 -3.619 1.00 39.72 235 LEU A CA 1
ATOM 1838 C C . LEU A 1 235 ? -11.630 17.629 -4.183 1.00 39.72 235 LEU A C 1
ATOM 1840 O O . LEU A 1 235 ? -12.008 16.977 -5.152 1.00 39.72 235 LEU A O 1
ATOM 1844 N N . SER A 1 236 ? -12.396 18.578 -3.629 1.00 35.94 236 SER A N 1
ATOM 1845 C CA . SER A 1 236 ? -13.800 18.825 -4.007 1.00 35.94 236 SER A CA 1
ATOM 1846 C C . SER A 1 236 ? -14.035 20.038 -4.923 1.00 35.94 236 SER A C 1
ATOM 1848 O O . SER A 1 236 ? -15.106 20.154 -5.516 1.00 35.94 236 SER A O 1
ATOM 1850 N N . THR A 1 237 ? -13.060 20.934 -5.127 1.00 32.22 237 THR A N 1
ATOM 1851 C CA . THR A 1 237 ? -13.289 22.172 -5.910 1.00 32.22 237 THR A CA 1
ATOM 1852 C C . THR A 1 237 ? -13.113 22.065 -7.433 1.00 32.22 237 THR A C 1
ATOM 1854 O O . THR A 1 237 ? -13.196 23.085 -8.118 1.00 32.22 237 THR A O 1
ATOM 1857 N N . GLN A 1 238 ? -12.965 20.870 -8.020 1.00 39.44 238 GLN A N 1
ATOM 1858 C CA . GLN A 1 238 ? -12.843 20.727 -9.484 1.00 39.44 238 GLN A CA 1
ATOM 1859 C C . GLN A 1 238 ? -14.125 20.368 -10.258 1.00 39.44 238 GLN A C 1
ATOM 1861 O O . GLN A 1 238 ? -14.058 20.239 -11.477 1.00 39.44 238 GLN A O 1
ATOM 1866 N N . GLU A 1 239 ? -15.305 20.317 -9.628 1.00 37.34 239 GLU A N 1
ATOM 1867 C CA . GLU A 1 239 ? -16.572 20.078 -10.356 1.00 37.34 239 GLU A CA 1
ATOM 1868 C C . GLU A 1 239 ? -17.458 21.314 -10.586 1.00 37.34 239 GLU A C 1
ATOM 1870 O O . GLU A 1 239 ? -18.576 21.193 -11.084 1.00 37.34 239 GLU A O 1
ATOM 1875 N N . ALA A 1 240 ? -16.962 22.531 -10.339 1.00 36.19 240 ALA A N 1
ATOM 1876 C CA . ALA A 1 240 ? -17.769 23.742 -10.526 1.00 36.19 240 ALA A CA 1
ATOM 1877 C C . ALA A 1 240 ? -17.128 24.845 -11.381 1.00 36.19 240 ALA A C 1
ATOM 1879 O O . ALA A 1 240 ? -17.418 26.013 -11.153 1.00 36.19 240 ALA A O 1
ATOM 1880 N N . LYS A 1 241 ? -16.310 24.530 -12.399 1.00 30.56 241 LYS A N 1
ATOM 1881 C CA . LYS A 1 241 ? -16.059 25.466 -13.519 1.00 30.56 241 LYS A CA 1
ATOM 1882 C C . LYS A 1 241 ? -15.899 24.727 -14.850 1.00 30.56 241 LYS A C 1
ATOM 1884 O O . LYS A 1 241 ? -14.860 24.153 -15.148 1.00 30.56 241 LYS A O 1
ATOM 1889 N N . LYS A 1 242 ? -16.935 24.801 -15.693 1.00 38.97 242 LYS A N 1
ATOM 1890 C CA . LYS A 1 242 ? -16.799 24.608 -17.144 1.00 38.97 242 LYS A CA 1
ATOM 1891 C C . LYS A 1 242 ? -15.806 25.648 -17.676 1.00 38.97 242 LYS A C 1
ATOM 1893 O O . LYS A 1 242 ? -16.113 26.835 -17.649 1.00 38.97 242 LYS A O 1
ATOM 1898 N N . GLY A 1 243 ? -14.672 25.194 -18.202 1.00 34.41 243 GLY A N 1
ATOM 1899 C CA . GLY A 1 243 ? -13.783 26.002 -19.040 1.00 34.41 243 GLY A CA 1
ATOM 1900 C C . GLY A 1 243 ? -12.310 25.916 -18.644 1.00 34.41 243 GLY A C 1
ATOM 1901 O O . GLY A 1 243 ? -11.936 26.379 -17.576 1.00 34.41 243 GLY A O 1
ATOM 1902 N N . ALA A 1 244 ? -11.507 25.399 -19.579 1.00 32.69 244 ALA A N 1
ATOM 1903 C CA . ALA A 1 244 ? -10.044 25.305 -19.593 1.00 32.69 244 ALA A CA 1
ATOM 1904 C C . ALA A 1 244 ? -9.397 24.332 -18.584 1.00 32.69 244 ALA A C 1
ATOM 1906 O O . ALA A 1 244 ? -9.522 24.445 -17.370 1.00 32.69 244 ALA A O 1
ATOM 1907 N N . ALA A 1 245 ? -8.668 23.362 -19.142 1.00 38.38 245 ALA A N 1
ATOM 1908 C CA . ALA A 1 245 ? -7.882 22.375 -18.422 1.00 38.38 245 ALA A CA 1
ATOM 1909 C C . ALA A 1 245 ? -6.765 23.045 -17.609 1.00 38.38 245 ALA A C 1
ATOM 1911 O O . ALA A 1 245 ? -5.854 23.649 -18.172 1.00 38.38 245 ALA A O 1
ATOM 1912 N N . ALA A 1 246 ? -6.816 22.880 -16.290 1.00 25.97 246 ALA A N 1
ATOM 1913 C CA . ALA A 1 246 ? -5.687 23.099 -15.401 1.00 25.97 246 ALA A CA 1
ATOM 1914 C C . ALA A 1 246 ? -5.534 21.849 -14.527 1.00 25.97 246 ALA A C 1
ATOM 1916 O O . ALA A 1 246 ? -6.286 21.635 -13.577 1.00 25.97 246 ALA A O 1
ATOM 1917 N N . CYS A 1 247 ? -4.580 20.990 -14.886 1.00 29.42 247 CYS A N 1
ATOM 1918 C CA . CYS A 1 247 ? -4.098 19.939 -13.999 1.00 29.42 247 CYS A CA 1
ATOM 1919 C C . CYS A 1 247 ? -3.327 20.612 -12.848 1.00 29.42 247 CYS A C 1
ATOM 1921 O O . CYS A 1 247 ? -2.334 21.290 -13.123 1.00 29.42 247 CYS A O 1
ATOM 1923 N N . PRO A 1 248 ? -3.709 20.422 -11.574 1.00 36.28 248 PRO A N 1
ATOM 1924 C CA . PRO A 1 248 ? -3.019 21.046 -10.440 1.00 36.28 248 PRO A CA 1
ATOM 1925 C C . PRO A 1 248 ? -1.614 20.461 -10.183 1.00 36.28 248 PRO A C 1
ATOM 1927 O O . PRO A 1 248 ? -0.878 20.962 -9.343 1.00 36.28 248 PRO A O 1
ATOM 1930 N N . PHE A 1 249 ? -1.192 19.454 -10.956 1.00 32.34 249 PHE A N 1
ATOM 1931 C CA . PHE A 1 249 ? 0.120 18.803 -10.853 1.00 32.34 249 PHE A CA 1
ATOM 1932 C C . PHE A 1 249 ? 1.301 19.632 -11.415 1.00 32.34 249 PHE A C 1
ATOM 1934 O O . PHE A 1 249 ? 2.436 19.176 -11.390 1.00 32.34 249 PHE A O 1
ATOM 1941 N N . MET A 1 250 ? 1.056 20.845 -11.929 1.00 31.17 250 MET A N 1
ATOM 1942 C CA . MET A 1 250 ? 2.070 21.714 -12.565 1.00 31.17 250 MET A CA 1
ATOM 1943 C C . MET A 1 250 ? 2.309 23.045 -11.829 1.00 31.17 250 MET A C 1
ATOM 1945 O O . MET A 1 250 ? 2.960 23.938 -12.367 1.00 31.17 250 MET A O 1
ATOM 1949 N N . GLN A 1 251 ? 1.811 23.225 -10.602 1.00 37.53 251 GLN A N 1
ATOM 1950 C CA . GLN A 1 251 ? 2.095 24.442 -9.830 1.00 37.53 251 GLN A CA 1
ATOM 1951 C C . GLN A 1 251 ? 3.364 24.274 -8.992 1.00 37.53 251 GLN A C 1
ATOM 1953 O O . GLN A 1 251 ? 3.321 24.007 -7.797 1.00 37.53 251 GLN A O 1
ATOM 1958 N N . GLY A 1 252 ? 4.507 24.426 -9.659 1.00 33.97 252 GLY A N 1
ATOM 1959 C CA . GLY A 1 252 ? 5.821 24.461 -9.012 1.00 33.97 252 GLY A CA 1
ATOM 1960 C C . GLY A 1 252 ? 6.907 25.231 -9.765 1.00 33.97 252 GLY A C 1
ATOM 1961 O O . GLY A 1 252 ? 7.987 25.426 -9.220 1.00 33.97 252 GLY A O 1
ATOM 1962 N N . GLN A 1 253 ? 6.651 25.711 -10.986 1.00 35.50 253 GLN A N 1
ATOM 1963 C CA . GLN A 1 253 ? 7.574 26.595 -11.698 1.00 35.50 253 GLN A CA 1
ATOM 1964 C C . GLN A 1 253 ? 6.794 27.744 -12.334 1.00 35.50 253 GLN A C 1
ATOM 1966 O O . GLN A 1 253 ? 5.955 27.538 -13.208 1.00 35.50 253 GLN A O 1
ATOM 1971 N N . THR A 1 254 ? 7.054 28.970 -11.881 1.00 33.03 254 THR A N 1
ATOM 1972 C CA . THR A 1 254 ? 6.623 30.180 -12.582 1.00 33.03 254 THR A CA 1
ATOM 1973 C C . THR A 1 254 ? 7.462 30.301 -13.849 1.00 33.03 254 THR A C 1
ATOM 1975 O O . THR A 1 254 ? 8.593 30.774 -13.798 1.00 33.03 254 THR A O 1
ATOM 1978 N N . VAL A 1 255 ? 6.941 29.821 -14.975 1.00 41.78 255 VAL A N 1
ATOM 1979 C CA . VAL A 1 255 ? 7.543 30.083 -16.285 1.00 41.78 255 VAL A CA 1
ATOM 1980 C C . VAL A 1 255 ? 7.103 31.482 -16.704 1.00 41.78 255 VAL A C 1
ATOM 1982 O O . VAL A 1 255 ? 5.902 31.730 -16.816 1.00 41.78 255 VAL A O 1
ATOM 1985 N N . ASP A 1 256 ? 8.054 32.397 -16.904 1.00 52.12 256 ASP A N 1
ATOM 1986 C CA . ASP A 1 256 ? 7.777 33.699 -17.510 1.00 52.12 256 ASP A CA 1
ATOM 1987 C C . ASP A 1 256 ? 7.324 33.468 -18.968 1.00 52.12 256 ASP A C 1
ATOM 1989 O O . ASP A 1 256 ? 8.110 32.980 -19.791 1.00 52.12 256 ASP A O 1
ATOM 1993 N N . PRO A 1 257 ? 6.069 33.798 -19.334 1.00 43.31 257 PRO A N 1
ATOM 1994 C CA . PRO A 1 257 ? 5.574 33.615 -20.697 1.00 43.31 257 PRO A CA 1
ATOM 1995 C C . PRO A 1 257 ? 6.406 34.381 -21.737 1.00 43.31 257 PRO A C 1
ATOM 1997 O O . PRO A 1 257 ? 6.462 33.978 -22.900 1.00 43.31 257 PRO A O 1
ATOM 2000 N N . ALA A 1 258 ? 7.072 35.469 -21.331 1.00 49.66 258 ALA A N 1
ATOM 2001 C CA . ALA A 1 258 ? 7.946 36.247 -22.198 1.00 49.66 258 ALA A CA 1
ATOM 2002 C C . ALA A 1 258 ? 9.292 35.549 -22.463 1.00 49.66 258 ALA A C 1
ATOM 2004 O O . ALA A 1 258 ? 9.871 35.732 -23.535 1.00 49.66 258 ALA A O 1
ATOM 2005 N N . GLU A 1 259 ? 9.777 34.724 -21.534 1.00 44.25 259 GLU A N 1
ATOM 2006 C CA . GLU A 1 259 ? 11.002 33.932 -21.695 1.00 44.25 259 GLU A CA 1
ATOM 2007 C C . GLU A 1 259 ? 10.756 32.707 -22.589 1.00 44.25 259 GLU A C 1
ATOM 2009 O O . GLU A 1 259 ? 11.529 32.438 -23.513 1.00 44.25 259 GLU A O 1
ATOM 2014 N N . ALA A 1 260 ? 9.608 32.042 -22.421 1.00 43.62 260 ALA A N 1
ATOM 2015 C CA . ALA A 1 260 ? 9.188 30.936 -23.282 1.00 43.62 260 ALA A CA 1
ATOM 2016 C C . ALA A 1 260 ? 8.982 31.371 -24.748 1.00 43.62 260 ALA A C 1
ATOM 2018 O O . ALA A 1 260 ? 9.341 30.642 -25.673 1.00 43.62 260 ALA A O 1
ATOM 2019 N N . ALA A 1 261 ? 8.468 32.585 -24.982 1.00 47.56 261 ALA A N 1
ATOM 2020 C CA . ALA A 1 261 ? 8.288 33.123 -26.331 1.00 47.56 261 ALA A CA 1
ATOM 2021 C C . ALA A 1 261 ? 9.619 33.431 -27.048 1.00 47.56 261 ALA A C 1
ATOM 2023 O O . ALA A 1 261 ? 9.695 33.303 -28.271 1.00 47.56 261 ALA A O 1
ATOM 2024 N N . ARG A 1 262 ? 10.687 33.783 -26.314 1.00 48.12 262 ARG A N 1
ATOM 2025 C CA . ARG A 1 262 ? 12.015 34.034 -26.909 1.00 48.12 262 ARG A CA 1
ATOM 2026 C C . ARG A 1 262 ? 12.670 32.750 -27.414 1.00 48.12 262 ARG A C 1
ATOM 2028 O O . ARG A 1 262 ? 13.218 32.746 -28.508 1.00 48.12 262 ARG A O 1
ATOM 2035 N N . HIS A 1 263 ? 12.522 31.640 -26.691 1.00 47.25 263 HIS A N 1
ATOM 2036 C CA . HIS A 1 263 ? 13.110 30.353 -27.086 1.00 47.25 263 HIS A CA 1
ATOM 2037 C C . HIS A 1 263 ? 12.475 29.699 -28.328 1.00 47.25 263 HIS A C 1
ATOM 2039 O O . HIS A 1 263 ? 13.062 28.778 -28.900 1.00 47.25 263 HIS A O 1
ATOM 2045 N N . HIS A 1 264 ? 11.307 30.173 -28.775 1.00 45.22 264 HIS A N 1
ATOM 2046 C CA . HIS A 1 264 ? 10.642 29.680 -29.985 1.00 45.22 264 HIS A CA 1
ATOM 2047 C C . HIS A 1 264 ? 10.850 30.563 -31.225 1.00 45.22 264 HIS A C 1
ATOM 2049 O O . HIS A 1 264 ? 10.639 30.079 -32.337 1.00 45.22 264 HIS A O 1
ATOM 2055 N N . ALA A 1 265 ? 11.300 31.813 -31.068 1.00 44.66 265 ALA A N 1
ATOM 2056 C CA . ALA A 1 265 ? 11.586 32.699 -32.199 1.00 44.66 265 ALA A CA 1
ATOM 2057 C C . ALA A 1 265 ? 12.876 32.301 -32.944 1.00 44.66 265 ALA A C 1
ATOM 2059 O O . ALA A 1 265 ? 12.926 32.390 -34.169 1.00 44.66 265 ALA A O 1
ATOM 2060 N N . ASP A 1 266 ? 13.867 31.757 -32.232 1.00 46.78 266 ASP A N 1
ATOM 2061 C CA . ASP A 1 266 ? 15.161 31.353 -32.808 1.00 46.78 266 ASP A CA 1
ATOM 2062 C C . ASP A 1 266 ? 15.102 30.038 -33.609 1.00 46.78 266 ASP A C 1
ATOM 2064 O O . ASP A 1 266 ? 16.077 29.654 -34.249 1.00 46.78 266 ASP A O 1
ATOM 2068 N N . LYS A 1 267 ? 13.964 29.328 -33.591 1.00 46.91 267 LYS A N 1
ATOM 2069 C CA . LYS A 1 267 ? 13.759 28.062 -34.323 1.00 46.91 267 LYS A CA 1
ATOM 2070 C C . LYS A 1 267 ? 12.897 28.205 -35.583 1.00 46.91 267 LYS A C 1
ATOM 2072 O O . LYS A 1 267 ? 12.519 27.195 -36.173 1.00 46.91 267 LYS A O 1
ATOM 2077 N N . LEU A 1 268 ? 12.571 29.436 -35.983 1.00 41.66 268 LEU A N 1
ATOM 2078 C CA . LEU A 1 268 ? 11.792 29.739 -37.191 1.00 41.66 268 LEU A CA 1
ATOM 2079 C C . LEU A 1 268 ? 12.577 30.559 -38.233 1.00 41.66 268 LEU A C 1
ATOM 2081 O O . LEU A 1 268 ? 11.968 31.250 -39.051 1.00 41.66 268 LEU A O 1
ATOM 2085 N N . GLN A 1 269 ? 13.909 30.447 -38.242 1.00 39.62 269 GLN A N 1
ATOM 2086 C CA . GLN A 1 269 ? 14.755 30.855 -39.371 1.00 39.62 269 GLN A CA 1
ATOM 2087 C C . GLN A 1 269 ? 15.559 29.672 -39.900 1.00 39.62 269 GLN A C 1
ATOM 2089 O O . GLN A 1 269 ? 16.123 28.928 -39.067 1.00 39.62 269 GLN A O 1
#

Foldseek 3Di:
DDDDPPPPDPPDPPPPPPDPDPQFDDLLQQQQLQVSLCVVVVVWDADRQQKTACQLVCCFFFLQEDLVRSLCVQQQQVLDDPVCSVVSSPDRIGRSNSNVVGNLDDALALPCRNPGGDPVSLVLLCVLPPVSWKQFLQSQLVSSVVRCVVPPDPSNNQSNLLSVLSCQLRQWDADPVGTTIHTSVQSCCSRPVSHHDPPGDGDGNPDYPVSSLVSSVVSVVSNPPDDDPPPNCVSPPPPPDDDDDDDVPPPPDDDDPVVVVVVVVVVPD